Protein AF-0000000068960397 (afdb_homodimer)

Foldseek 3Di:
DPPPPLFDWAKEKEFAPQDDDDPVVLVVQSVVQVVVQLVVCVVVVPPLSVSCVVVVHHYFYFYDH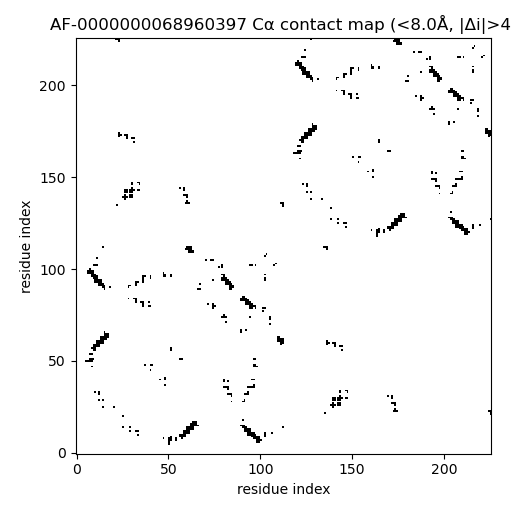DACVVLVVLCVVLVWDWDFDDDVGGGMIMTDRDGPVSSCVRPVPTGGD/DPPPPQFDWAKEKEFAPQDDDDPVVLVVQSVVQVVVQLVVCVVVVPPLNVSCVVVVHHYFYFYDHDACVVLVVLCVVLVWDWDFDDPVGGGMIMTDRDGPVSNCVRPVPTGGD

Sequence (226 aa):
MHAVAVVDCKLVLVVNTDLVMTPGKIASQCAHAALGAVQLAQESHSTYLAMWQNQGEPIIVCKRPGDFTDLALLCNQLSLPVFTVQSGSETVLAIGPSATNLVDQVTGNLKLLMHAVAVVDCKLVLVVNTDLVMTPGKIASQCAHAALGAVQLAQESHSTYLAMWQNQGEPIIVCKRPGDFTDLALLCNQLSLPVFTVQSGSETVLAIGPSATNLVDQVTGNLKLL

Nearest PDB structures (foldseek):
  1q7s-assembly3_B  TM=9.768E-01  e=9.231E-12  Homo sapiens
  1q7s-assembly3_A  TM=9.763E-01  e=1.572E-11  Homo sapiens
  2d3k-assembly1_B  TM=9.551E-01  e=9.466E-11  Pyrococcus horikoshii OT3
  2zv3-assembly1_A  TM=9.337E-01  e=6.250E-09  Methanocaldococcus jannaschii DSM 2661
  2zv3-assembly3_F  TM=8.664E-01  e=8.154E-09  Methanocaldococcus jannaschii DSM 2661

Secondary structure (DSSP, 8-state):
--------EEEEEEEETTS---HHHHHHHHHHHHHHHHHHHHHTT-HHHHHHHHTT--EEEEEESS-SHHHHHHHHHTT--EEEEEESEEEEEEEEEEEHHHHHHHHTTSEE-/--------EEEEEEEETTS---HHHHHHHHHHHHHHHHHHHHHTT-HHHHHHHHTT--EEEEEESS-SHHHHHHHHHTT--EEEEEESEEEEEEEEEEEHHHHHHHHTTSEE-

pLDDT: mean 95.41, std 10.69, range [34.69, 99.0]

Radius of gyration: 17.57 Å; Cα contacts (8 Å, |Δi|>4): 445; chains: 2; bounding box: 42×48×50 Å

Structure (mmCIF, N/CA/C/O backbone):
data_AF-0000000068960397-model_v1
#
loop_
_entity.id
_entity.type
_entity.pdbx_description
1 polymer 'peptidyl-tRNA hydrolase'
#
loop_
_atom_site.group_PDB
_atom_site.id
_atom_site.type_symbol
_atom_site.label_atom_id
_atom_site.label_alt_id
_atom_site.label_comp_id
_atom_site.label_asym_id
_atom_site.label_entity_id
_atom_site.label_seq_id
_atom_site.pdbx_PDB_ins_code
_atom_site.Cartn_x
_atom_site.Cartn_y
_atom_site.Cartn_z
_atom_site.occupancy
_atom_site.B_iso_or_equiv
_atom_site.auth_seq_id
_atom_site.auth_comp_id
_atom_site.auth_asym_id
_atom_site.auth_atom_id
_atom_site.pdbx_PDB_model_num
ATOM 1 N N . MET A 1 1 ? 23.406 -0.06 -28.453 1 34.69 1 MET A N 1
ATOM 2 C CA . MET A 1 1 ? 22.641 0.06 -27.219 1 34.69 1 MET A CA 1
ATOM 3 C C . MET A 1 1 ? 21.438 -0.877 -27.219 1 34.69 1 MET A C 1
ATOM 5 O O . MET A 1 1 ? 20.562 -0.75 -28.078 1 34.69 1 MET A O 1
ATOM 9 N N . HIS A 1 2 ? 21.578 -2.199 -27.031 1 37.5 2 HIS A N 1
ATOM 10 C CA . HIS A 1 2 ? 20.547 -3.209 -27.219 1 37.5 2 HIS A CA 1
ATOM 11 C C . HIS A 1 2 ? 19.266 -2.811 -26.5 1 37.5 2 HIS A C 1
ATOM 13 O O . HIS A 1 2 ? 19.297 -2.42 -25.328 1 37.5 2 HIS A O 1
ATOM 19 N N . ALA A 1 3 ? 18.344 -2.178 -27.031 1 44.16 3 ALA A N 1
ATOM 20 C CA . ALA A 1 3 ? 17.016 -1.77 -26.547 1 44.16 3 ALA A CA 1
ATOM 21 C C . ALA A 1 3 ? 16.438 -2.807 -25.594 1 44.16 3 ALA A C 1
ATOM 23 O O . ALA A 1 3 ? 16.234 -3.965 -25.984 1 44.16 3 ALA A O 1
ATOM 24 N N . VAL A 1 4 ? 16.812 -2.832 -24.328 1 51.78 4 VAL A N 1
ATOM 25 C CA . VAL A 1 4 ? 16.188 -3.746 -23.375 1 51.78 4 VAL A CA 1
ATOM 26 C C . VAL A 1 4 ? 14.695 -3.848 -23.672 1 51.78 4 VAL A C 1
ATOM 28 O O . VAL A 1 4 ? 14.031 -2.834 -23.891 1 51.78 4 VAL A O 1
ATOM 31 N N . ALA A 1 5 ? 14.18 -4.816 -24.266 1 64.81 5 ALA A N 1
ATOM 32 C CA . ALA A 1 5 ? 12.773 -5.105 -24.531 1 64.81 5 ALA A CA 1
ATOM 33 C C . ALA A 1 5 ? 11.898 -4.758 -23.328 1 64.81 5 ALA A C 1
ATOM 35 O O . ALA A 1 5 ? 12.289 -5.004 -22.188 1 64.81 5 ALA A O 1
ATOM 36 N N . VAL A 1 6 ? 11.039 -3.793 -23.438 1 79 6 VAL A N 1
ATOM 37 C CA . VAL A 1 6 ? 10.117 -3.398 -22.375 1 79 6 VAL A CA 1
ATOM 38 C C . VAL A 1 6 ? 9.164 -4.547 -22.062 1 79 6 VAL A C 1
ATOM 40 O O . VAL A 1 6 ? 8.492 -5.062 -22.969 1 79 6 VAL A O 1
ATOM 43 N N . VAL A 1 7 ? 9.32 -5.18 -20.891 1 93.12 7 VAL A N 1
ATOM 44 C CA . VAL A 1 7 ? 8.469 -6.27 -20.438 1 93.12 7 VAL A CA 1
ATOM 45 C C . VAL A 1 7 ? 7.375 -5.715 -19.516 1 93.12 7 VAL A C 1
ATOM 47 O O . VAL A 1 7 ? 7.641 -4.875 -18.656 1 93.12 7 VAL A O 1
ATOM 50 N N . ASP A 1 8 ? 6.074 -6.184 -19.859 1 97.56 8 ASP A N 1
ATOM 51 C CA . ASP A 1 8 ? 4.973 -5.797 -18.984 1 97.56 8 ASP A CA 1
ATOM 52 C C . ASP A 1 8 ? 5.145 -6.395 -17.578 1 97.56 8 ASP A C 1
ATOM 54 O O . ASP A 1 8 ? 5.383 -7.594 -17.438 1 97.56 8 ASP A O 1
ATOM 58 N N . CYS A 1 9 ? 5.066 -5.594 -16.547 1 98.62 9 CYS A N 1
ATOM 59 C CA . CYS A 1 9 ? 5.246 -6.043 -15.172 1 98.62 9 CYS A CA 1
ATOM 60 C C . CYS A 1 9 ? 4.012 -5.738 -14.336 1 98.62 9 CYS A C 1
ATOM 62 O O . CYS A 1 9 ? 3.256 -4.812 -14.641 1 98.62 9 CYS A O 1
ATOM 64 N N . LYS A 1 10 ? 3.838 -6.484 -13.297 1 98.88 10 LYS A N 1
ATOM 65 C CA . LYS A 1 10 ? 2.766 -6.191 -12.352 1 98.88 10 LYS A CA 1
ATOM 66 C C . LYS A 1 10 ? 3.104 -6.715 -10.961 1 98.88 10 LYS A C 1
ATOM 68 O O . LYS A 1 10 ? 4.016 -7.527 -10.805 1 98.88 10 LYS A O 1
ATOM 73 N N . LEU A 1 11 ? 2.527 -6.18 -9.984 1 98.94 11 LEU A N 1
ATOM 74 C CA . LEU A 1 11 ? 2.479 -6.648 -8.602 1 98.94 11 LEU A CA 1
ATOM 75 C C . LEU A 1 11 ? 1.082 -7.145 -8.242 1 98.94 11 LEU A C 1
ATOM 77 O O . LEU A 1 11 ? 0.095 -6.438 -8.453 1 98.94 11 LEU A O 1
ATOM 81 N N . VAL A 1 12 ? 0.935 -8.375 -7.762 1 99 12 VAL A N 1
ATOM 82 C CA . VAL A 1 12 ? -0.36 -8.93 -7.379 1 99 12 VAL A CA 1
ATOM 83 C C . VAL A 1 12 ? -0.408 -9.125 -5.863 1 99 12 VAL A C 1
ATOM 85 O O . VAL A 1 12 ? 0.529 -9.664 -5.273 1 99 12 VAL A O 1
ATOM 88 N N . LEU A 1 13 ? -1.432 -8.664 -5.258 1 98.94 13 LEU A N 1
ATOM 89 C CA . LEU A 1 13 ? -1.711 -8.844 -3.836 1 98.94 13 LEU A CA 1
ATOM 90 C C . LEU A 1 13 ? -2.852 -9.836 -3.627 1 98.94 13 LEU A C 1
ATOM 92 O O . LEU A 1 13 ? -3.975 -9.594 -4.078 1 98.94 13 LEU A O 1
ATOM 96 N N . VAL A 1 14 ? -2.574 -10.93 -3.006 1 98.94 14 VAL A N 1
ATOM 97 C CA . VAL A 1 14 ? -3.564 -11.977 -2.783 1 98.94 14 VAL A CA 1
ATOM 98 C C . VAL A 1 14 ? -4.066 -11.914 -1.344 1 98.94 14 VAL A C 1
ATOM 100 O O . VAL A 1 14 ? -3.301 -12.125 -0.402 1 98.94 14 VAL A O 1
ATOM 103 N N . VAL A 1 15 ? -5.328 -11.688 -1.178 1 98.81 15 VAL A N 1
ATOM 104 C CA . VAL A 1 15 ? -5.938 -11.516 0.136 1 98.81 15 VAL A CA 1
ATOM 105 C C . VAL A 1 15 ? -6.516 -12.844 0.619 1 98.81 15 VAL A C 1
ATOM 107 O O . VAL A 1 15 ? -7.266 -13.5 -0.108 1 98.81 15 VAL A O 1
ATOM 110 N N . ASN A 1 16 ? -6.184 -13.258 1.837 1 98.56 16 ASN A N 1
ATOM 111 C CA . ASN A 1 16 ? -6.734 -14.445 2.484 1 98.56 16 ASN A CA 1
ATOM 112 C C . ASN A 1 16 ? -8.156 -14.203 2.979 1 98.56 16 ASN A C 1
ATOM 114 O O . ASN A 1 16 ? -8.359 -13.578 4.02 1 98.56 16 ASN A O 1
ATOM 118 N N . THR A 1 17 ? -9.109 -14.75 2.279 1 97.75 17 THR A N 1
ATOM 119 C CA . THR A 1 17 ? -10.508 -14.445 2.578 1 97.75 17 THR A CA 1
ATOM 120 C C . THR A 1 17 ? -11.047 -15.406 3.635 1 97.75 17 THR A C 1
ATOM 122 O O . THR A 1 17 ? -12.211 -15.305 4.031 1 97.75 17 THR A O 1
ATOM 125 N N . ASP A 1 18 ? -10.203 -16.312 4.113 1 97.5 18 ASP A N 1
ATOM 126 C CA . ASP A 1 18 ? -10.594 -17.094 5.285 1 97.5 18 ASP A CA 1
ATOM 127 C C . ASP A 1 18 ? -10.602 -16.219 6.543 1 97.5 18 ASP A C 1
ATOM 129 O O . ASP A 1 18 ? -11.195 -16.594 7.559 1 97.5 18 ASP A O 1
ATOM 133 N N . LEU A 1 19 ? -9.875 -15.18 6.539 1 96.88 19 LEU A N 1
ATOM 134 C CA . LEU A 1 19 ? -9.812 -14.258 7.668 1 96.88 19 LEU A CA 1
ATOM 135 C C . LEU A 1 19 ? -10.898 -13.195 7.566 1 96.88 19 LEU A C 1
ATOM 137 O O . LEU A 1 19 ? -11.141 -12.648 6.484 1 96.88 19 LEU A O 1
ATOM 141 N N . VAL A 1 20 ? -11.609 -12.969 8.633 1 96.19 20 VAL A N 1
ATOM 142 C CA . VAL A 1 20 ? -12.609 -11.906 8.688 1 96.19 20 VAL A CA 1
ATOM 143 C C . VAL A 1 20 ? -11.914 -10.562 8.93 1 96.19 20 VAL A C 1
ATOM 145 O O . VAL A 1 20 ? -11.414 -10.305 10.031 1 96.19 20 VAL A O 1
ATOM 148 N N . MET A 1 21 ? -11.914 -9.781 7.93 1 96.69 21 MET A N 1
ATOM 149 C CA . MET A 1 21 ? -11.305 -8.453 8 1 96.69 21 MET A CA 1
ATOM 150 C C . MET A 1 21 ? -12.25 -7.387 7.457 1 96.69 21 MET A C 1
ATOM 152 O O . MET A 1 21 ? -12.961 -7.625 6.477 1 96.69 21 MET A O 1
ATOM 156 N N . THR A 1 22 ? -12.219 -6.246 8.156 1 97.12 22 THR A N 1
ATOM 157 C CA . THR A 1 22 ? -12.953 -5.102 7.621 1 97.12 22 THR A CA 1
ATOM 158 C C . THR A 1 22 ? -12.297 -4.598 6.336 1 97.12 22 THR A C 1
ATOM 160 O O . THR A 1 22 ? -11.133 -4.914 6.062 1 97.12 22 THR A O 1
ATOM 163 N N . PRO A 1 23 ? -12.977 -3.809 5.531 1 97.56 23 PRO A N 1
ATOM 164 C CA . PRO A 1 23 ? -12.367 -3.25 4.32 1 97.56 23 PRO A CA 1
ATOM 165 C C . PRO A 1 23 ? -11.117 -2.424 4.609 1 97.56 23 PRO A C 1
ATOM 167 O O . PRO A 1 23 ? -10.133 -2.51 3.871 1 97.56 23 PRO A O 1
ATOM 170 N N . GLY A 1 24 ? -11.156 -1.661 5.645 1 98.19 24 GLY A N 1
ATOM 171 C CA . GLY A 1 24 ? -9.992 -0.875 6.031 1 98.19 24 GLY A CA 1
ATOM 172 C C . GLY A 1 24 ? -8.781 -1.723 6.359 1 98.19 24 GLY A C 1
ATOM 173 O O . GLY A 1 24 ? -7.66 -1.383 5.98 1 98.19 24 GLY A O 1
ATOM 174 N N . LYS A 1 25 ? -9 -2.752 7.062 1 97.56 25 LYS A N 1
ATOM 175 C CA . LYS A 1 25 ? -7.906 -3.652 7.41 1 97.56 25 LYS A CA 1
ATOM 176 C C . LYS A 1 25 ? -7.348 -4.348 6.172 1 97.56 25 LYS A C 1
ATOM 178 O O . LYS A 1 25 ? -6.133 -4.492 6.031 1 97.56 25 LYS A O 1
ATOM 183 N N . ILE A 1 26 ? -8.211 -4.766 5.285 1 98.5 26 ILE A N 1
ATOM 184 C CA . ILE A 1 26 ? -7.754 -5.355 4.027 1 98.5 26 ILE A CA 1
ATOM 185 C C . ILE A 1 26 ? -6.871 -4.359 3.281 1 98.5 26 ILE A C 1
ATOM 187 O O . ILE A 1 26 ? -5.781 -4.711 2.822 1 98.5 26 ILE A O 1
ATOM 191 N N . ALA A 1 27 ? -7.355 -3.137 3.191 1 98.81 27 ALA A N 1
ATOM 192 C CA . ALA A 1 27 ? -6.617 -2.094 2.484 1 98.81 27 ALA A CA 1
ATOM 193 C C . ALA A 1 27 ? -5.262 -1.84 3.141 1 98.81 27 ALA A C 1
ATOM 195 O O . ALA A 1 27 ? -4.246 -1.727 2.453 1 98.81 27 ALA A O 1
ATOM 196 N N . SER A 1 28 ? -5.219 -1.737 4.441 1 98.75 28 SER A N 1
ATOM 197 C CA . SER A 1 28 ? -3.967 -1.484 5.148 1 98.75 28 SER A CA 1
ATOM 198 C C . SER A 1 28 ? -2.996 -2.65 4.988 1 98.75 28 SER A C 1
ATOM 200 O O . SER A 1 28 ? -1.789 -2.445 4.844 1 98.75 28 SER A O 1
ATOM 202 N N . GLN A 1 29 ? -3.496 -3.883 5.082 1 98.62 29 GLN A N 1
ATOM 203 C CA . GLN A 1 29 ? -2.635 -5.047 4.902 1 98.62 29 GLN A CA 1
ATOM 204 C C . GLN A 1 29 ? -2.115 -5.133 3.469 1 98.62 29 GLN A C 1
ATOM 206 O O . GLN A 1 29 ? -0.977 -5.547 3.24 1 98.62 29 GLN A O 1
ATOM 211 N N . CYS A 1 30 ? -2.959 -4.75 2.484 1 98.94 30 CYS A N 1
ATOM 212 C CA . CYS A 1 30 ? -2.494 -4.684 1.104 1 98.94 30 CYS A CA 1
ATOM 213 C C . CYS A 1 30 ? -1.398 -3.633 0.948 1 98.94 30 CYS A C 1
ATOM 215 O O . CYS A 1 30 ? -0.419 -3.854 0.234 1 98.94 30 CYS A O 1
ATOM 217 N N . ALA A 1 31 ? -1.569 -2.482 1.559 1 98.94 31 ALA A N 1
ATOM 218 C CA . ALA A 1 31 ? -0.538 -1.448 1.544 1 98.94 31 ALA A CA 1
ATOM 219 C C . ALA A 1 31 ? 0.767 -1.967 2.145 1 98.94 31 ALA A C 1
ATOM 221 O O . ALA A 1 31 ? 1.842 -1.769 1.572 1 98.94 31 ALA A O 1
ATOM 222 N N . HIS A 1 32 ? 0.7 -2.641 3.264 1 98.88 32 HIS A N 1
ATOM 223 C CA . HIS A 1 32 ? 1.873 -3.256 3.873 1 98.88 32 HIS A CA 1
ATOM 224 C C . HIS A 1 32 ? 2.549 -4.227 2.91 1 98.88 32 HIS A C 1
ATOM 226 O O . HIS A 1 32 ? 3.775 -4.227 2.781 1 98.88 32 HIS A O 1
ATOM 232 N N . ALA A 1 33 ? 1.724 -5.102 2.318 1 98.94 33 ALA A N 1
ATOM 233 C CA . ALA A 1 33 ? 2.254 -6.105 1.398 1 98.94 33 ALA A CA 1
ATOM 234 C C . ALA A 1 33 ? 2.982 -5.449 0.231 1 98.94 33 ALA A C 1
ATOM 236 O O . ALA A 1 33 ? 4.059 -5.898 -0.169 1 98.94 33 ALA A O 1
ATOM 237 N N . ALA A 1 34 ? 2.369 -4.383 -0.325 1 98.94 34 ALA A N 1
ATOM 238 C CA . ALA A 1 34 ? 2.994 -3.666 -1.435 1 98.94 34 ALA A CA 1
ATOM 239 C C . ALA A 1 34 ? 4.32 -3.045 -1.01 1 98.94 34 ALA A C 1
ATOM 241 O O . ALA A 1 34 ? 5.32 -3.152 -1.725 1 98.94 34 ALA A O 1
ATOM 242 N N . LEU A 1 35 ? 4.34 -2.377 0.131 1 98.94 35 LEU A N 1
ATOM 243 C CA . LEU A 1 35 ? 5.562 -1.773 0.65 1 98.94 35 LEU A CA 1
ATOM 244 C C . LEU A 1 35 ? 6.648 -2.828 0.849 1 98.94 35 LEU A C 1
ATOM 246 O O . LEU A 1 35 ? 7.805 -2.607 0.489 1 98.94 35 LEU A O 1
ATOM 250 N N . GLY A 1 36 ? 6.266 -3.955 1.424 1 98.75 36 GLY A N 1
ATOM 251 C CA . GLY A 1 36 ? 7.215 -5.039 1.623 1 98.75 36 GLY A CA 1
ATOM 252 C C . GLY A 1 36 ? 7.777 -5.586 0.324 1 98.75 36 GLY A C 1
ATOM 253 O O . GLY A 1 36 ? 8.977 -5.844 0.22 1 98.75 36 GLY A O 1
ATOM 254 N N . ALA A 1 37 ? 6.918 -5.781 -0.615 1 98.88 37 ALA A N 1
ATOM 255 C CA . ALA A 1 37 ? 7.34 -6.305 -1.912 1 98.88 37 ALA A CA 1
ATOM 256 C C . ALA A 1 37 ? 8.344 -5.371 -2.578 1 98.88 37 ALA A C 1
ATOM 258 O O . ALA A 1 37 ? 9.344 -5.828 -3.137 1 98.88 37 ALA A O 1
ATOM 259 N N . VAL A 1 38 ? 8.055 -4.102 -2.543 1 98.81 38 VAL A N 1
ATOM 260 C CA . VAL A 1 38 ? 8.93 -3.115 -3.174 1 98.81 38 VAL A CA 1
ATOM 261 C C . VAL A 1 38 ? 10.266 -3.059 -2.439 1 98.81 38 VAL A C 1
ATOM 263 O O . VAL A 1 38 ? 11.32 -2.973 -3.066 1 98.81 38 VAL A O 1
ATOM 266 N N . GLN A 1 39 ? 10.203 -3.062 -1.133 1 98.38 39 GLN A N 1
ATOM 267 C CA . GLN A 1 39 ? 11.438 -3.086 -0.359 1 98.38 39 GLN A CA 1
ATOM 268 C C . GLN A 1 39 ? 12.289 -4.297 -0.726 1 98.38 39 GLN A C 1
ATOM 270 O O . GLN A 1 39 ? 13.5 -4.168 -0.933 1 98.38 39 GLN A O 1
ATOM 275 N N . LEU A 1 40 ? 11.664 -5.473 -0.779 1 98.38 40 LEU A N 1
ATOM 276 C CA . LEU A 1 40 ? 12.359 -6.699 -1.156 1 98.38 40 LEU A CA 1
ATOM 277 C C . LEU A 1 40 ? 12.969 -6.57 -2.549 1 98.38 40 LEU A C 1
ATOM 279 O O . LEU A 1 40 ? 14.109 -6.969 -2.77 1 98.38 40 LEU A O 1
ATOM 283 N N . ALA A 1 41 ? 12.234 -6.043 -3.434 1 98.44 41 ALA A N 1
ATOM 284 C CA . ALA A 1 41 ? 12.688 -5.867 -4.809 1 98.44 41 ALA A CA 1
ATOM 285 C C . ALA A 1 41 ? 13.906 -4.945 -4.871 1 98.44 41 ALA A C 1
ATOM 287 O O . ALA A 1 41 ? 14.82 -5.168 -5.668 1 98.44 41 ALA A O 1
ATOM 288 N N . GLN A 1 42 ? 13.852 -3.867 -4.117 1 97.94 42 GLN A N 1
ATOM 289 C CA . GLN A 1 42 ? 14.984 -2.947 -4.047 1 97.94 42 GLN A CA 1
ATOM 290 C C . GLN A 1 42 ? 16.234 -3.648 -3.512 1 97.94 42 GLN A C 1
ATOM 292 O O . GLN A 1 42 ? 17.312 -3.523 -4.086 1 97.94 42 GLN A O 1
ATOM 297 N N . GLU A 1 43 ? 16.047 -4.383 -2.432 1 97.62 43 GLU A N 1
ATOM 298 C CA . GLU A 1 43 ? 17.156 -5.055 -1.769 1 97.62 43 GLU A CA 1
ATOM 299 C C . GLU A 1 43 ? 17.781 -6.105 -2.676 1 97.62 43 GLU A C 1
ATOM 301 O O . GLU A 1 43 ? 19 -6.309 -2.652 1 97.62 43 GLU A O 1
ATOM 306 N N . SER A 1 44 ? 16.969 -6.781 -3.439 1 97.62 44 SER A N 1
ATOM 307 C CA . SER A 1 44 ? 17.453 -7.855 -4.301 1 97.62 44 SER A CA 1
ATOM 308 C C . SER A 1 44 ? 17.906 -7.316 -5.656 1 97.62 44 SER A C 1
ATOM 310 O O . SER A 1 44 ? 18.359 -8.078 -6.508 1 97.62 44 SER A O 1
ATOM 312 N N . HIS A 1 45 ? 17.812 -6.008 -5.84 1 96.56 45 HIS A N 1
ATOM 313 C CA . HIS A 1 45 ? 18.156 -5.363 -7.102 1 96.56 45 HIS A CA 1
ATOM 314 C C . HIS A 1 45 ? 17.406 -5.996 -8.266 1 96.56 45 HIS A C 1
ATOM 316 O O . HIS A 1 45 ? 18 -6.332 -9.289 1 96.56 45 HIS A O 1
ATOM 322 N N . SER A 1 46 ? 16.109 -6.09 -8.062 1 96.38 46 SER A N 1
ATOM 323 C CA . SER A 1 46 ? 15.227 -6.66 -9.07 1 96.38 46 SER A CA 1
ATOM 324 C C . SER A 1 46 ? 15.297 -5.879 -10.383 1 96.38 46 SER A C 1
ATOM 326 O O . SER A 1 46 ? 15.18 -4.648 -10.383 1 96.38 46 SER A O 1
ATOM 328 N N . THR A 1 47 ? 15.438 -6.555 -11.492 1 95.12 47 THR A N 1
ATOM 329 C CA . THR A 1 47 ? 15.445 -5.922 -12.805 1 95.12 47 THR A CA 1
ATOM 330 C C . THR A 1 47 ? 14.039 -5.469 -13.195 1 95.12 47 THR A C 1
ATOM 332 O O . THR A 1 47 ? 13.875 -4.637 -14.094 1 95.12 47 THR A O 1
ATOM 335 N N . TYR A 1 48 ? 13.07 -5.961 -12.547 1 97.62 48 TYR A N 1
ATOM 336 C CA . TYR A 1 48 ? 11.68 -5.699 -12.906 1 97.62 48 TYR A CA 1
ATOM 337 C C . TYR A 1 48 ? 11.148 -4.477 -12.172 1 97.62 48 TYR A C 1
ATOM 339 O O . TYR A 1 48 ? 10.133 -3.895 -12.57 1 97.62 48 TYR A O 1
ATOM 347 N N . LEU A 1 49 ? 11.789 -4.105 -11.062 1 98.06 49 LEU A N 1
ATOM 348 C CA . LEU A 1 49 ? 11.281 -3.025 -10.219 1 98.06 49 LEU A CA 1
ATOM 349 C C . LEU A 1 49 ? 11.156 -1.731 -11.016 1 98.06 49 LEU A C 1
ATOM 351 O O . LEU A 1 49 ? 10.094 -1.111 -11.039 1 98.06 49 LEU A O 1
ATOM 355 N N . ALA A 1 50 ? 12.234 -1.362 -11.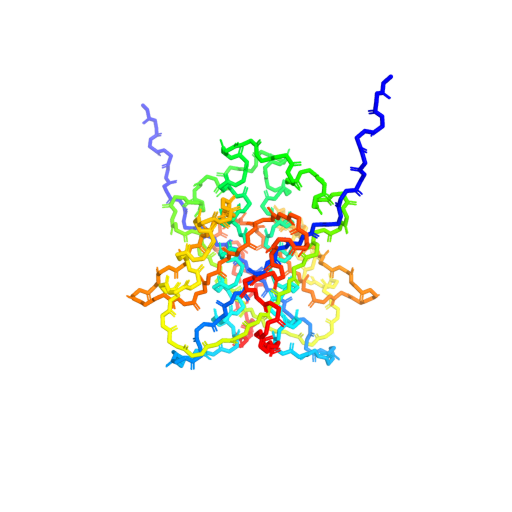711 1 96.81 50 ALA A N 1
ATOM 356 C CA . ALA A 1 50 ? 12.234 -0.126 -12.484 1 96.81 50 ALA A CA 1
ATOM 357 C C . ALA A 1 50 ? 11.188 -0.183 -13.602 1 96.81 50 ALA A C 1
ATOM 359 O O . ALA A 1 50 ? 10.492 0.8 -13.852 1 96.81 50 ALA A O 1
ATOM 360 N N . MET A 1 51 ? 11.133 -1.281 -14.289 1 97.38 51 MET A N 1
ATOM 361 C CA . MET A 1 51 ? 10.148 -1.45 -15.359 1 97.38 51 MET A CA 1
ATOM 362 C C . MET A 1 51 ? 8.734 -1.299 -14.82 1 97.38 51 MET A C 1
ATOM 364 O O . MET A 1 51 ? 7.906 -0.607 -15.422 1 97.38 51 MET A O 1
ATOM 368 N N . TRP A 1 52 ? 8.492 -1.922 -13.719 1 98.5 52 TRP A N 1
ATOM 369 C CA . TRP A 1 52 ? 7.191 -1.835 -13.07 1 98.5 52 TRP A CA 1
ATOM 370 C C . TRP A 1 52 ? 6.859 -0.392 -12.703 1 98.5 52 TRP A C 1
ATOM 372 O O . TRP A 1 52 ? 5.746 0.079 -12.953 1 98.5 52 TRP A O 1
ATOM 382 N N . GLN A 1 53 ? 7.762 0.276 -12.125 1 97.75 53 GLN A N 1
ATOM 383 C CA . GLN A 1 53 ? 7.551 1.667 -11.742 1 97.75 53 GLN A CA 1
ATOM 384 C C . GLN A 1 53 ? 7.289 2.545 -12.961 1 97.75 53 GLN A C 1
ATOM 386 O O . GLN A 1 53 ? 6.402 3.4 -12.93 1 97.75 53 GLN A O 1
ATOM 391 N N . ASN A 1 54 ? 7.969 2.289 -14.031 1 96.69 54 ASN A N 1
ATOM 392 C CA . ASN A 1 54 ? 7.844 3.076 -15.25 1 96.69 54 ASN A CA 1
ATOM 393 C C . ASN A 1 54 ? 6.516 2.812 -15.953 1 96.69 54 ASN A C 1
ATOM 395 O O . ASN A 1 54 ? 6.117 3.568 -16.844 1 96.69 54 ASN A O 1
ATOM 399 N N . GLN A 1 55 ? 5.887 1.756 -15.602 1 97.44 55 GLN A N 1
ATOM 400 C CA . GLN A 1 55 ? 4.617 1.391 -16.219 1 97.44 55 GLN A CA 1
ATOM 401 C C . GLN A 1 55 ? 3.436 1.885 -15.398 1 97.44 55 GLN A C 1
ATOM 403 O O . GLN A 1 55 ? 2.287 1.536 -15.672 1 97.44 55 GLN A O 1
ATOM 408 N N . GLY A 1 56 ? 3.711 2.664 -14.359 1 97 56 GLY A N 1
ATOM 409 C CA . GLY A 1 56 ? 2.65 3.217 -13.539 1 97 56 GLY A CA 1
ATOM 410 C C . GLY A 1 56 ? 2.289 2.332 -12.359 1 97 56 GLY A C 1
ATOM 411 O O . GLY A 1 56 ? 1.173 2.404 -11.836 1 97 56 GLY A O 1
ATOM 412 N N . GLU A 1 57 ? 3.119 1.316 -12.055 1 98.5 57 GLU A N 1
ATOM 413 C CA . GLU A 1 57 ? 3.031 0.487 -10.859 1 98.5 57 GLU A CA 1
ATOM 414 C C . GLU A 1 57 ? 1.714 -0.283 -10.812 1 98.5 57 GLU A C 1
ATOM 416 O O . GLU A 1 57 ? 0.991 -0.231 -9.812 1 98.5 57 GLU A O 1
ATOM 421 N N . PRO A 1 58 ? 1.438 -1.026 -11.93 1 98.69 58 PRO A N 1
ATOM 422 C CA . PRO A 1 58 ? 0.18 -1.776 -11.891 1 98.69 58 PRO A CA 1
ATOM 423 C C . PRO A 1 58 ? 0.087 -2.721 -10.695 1 98.69 58 PRO A C 1
ATOM 425 O O . PRO A 1 58 ? 0.947 -3.586 -10.523 1 98.69 58 PRO A O 1
ATOM 428 N N . ILE A 1 59 ? -0.915 -2.6 -9.891 1 98.94 59 ILE A N 1
ATOM 429 C CA . ILE A 1 59 ? -1.183 -3.42 -8.711 1 98.94 59 ILE A CA 1
ATOM 430 C C . ILE A 1 59 ? -2.555 -4.078 -8.844 1 98.94 59 ILE A C 1
ATOM 432 O O . ILE A 1 59 ? -3.568 -3.389 -9 1 98.94 59 ILE A O 1
ATOM 436 N N . ILE A 1 60 ? -2.621 -5.363 -8.773 1 98.88 60 ILE A N 1
ATOM 437 C CA . ILE A 1 60 ? -3.855 -6.129 -8.891 1 98.88 60 ILE A CA 1
ATOM 438 C C . ILE A 1 60 ? -4.141 -6.848 -7.57 1 98.88 60 ILE A C 1
ATOM 440 O O . ILE A 1 60 ? -3.25 -7.469 -6.992 1 98.88 60 ILE A O 1
ATOM 444 N N . VAL A 1 61 ? -5.348 -6.723 -7.082 1 98.94 61 VAL A N 1
ATOM 445 C CA . VAL A 1 61 ? -5.703 -7.359 -5.82 1 98.94 61 VAL A CA 1
ATOM 446 C C . VAL A 1 61 ? -6.641 -8.539 -6.078 1 98.94 61 VAL A C 1
ATOM 448 O O . VAL A 1 61 ? -7.738 -8.359 -6.617 1 98.94 61 VAL A O 1
ATOM 451 N N . CYS A 1 62 ? -6.223 -9.68 -5.734 1 98.88 62 CYS A N 1
ATOM 452 C CA . CYS A 1 62 ? -6.996 -10.914 -5.855 1 98.88 62 CYS A CA 1
ATOM 453 C C . CYS A 1 62 ? -7.32 -11.484 -4.48 1 98.88 62 CYS A C 1
ATOM 455 O O . CYS A 1 62 ? -6.887 -10.945 -3.459 1 98.88 62 CYS A O 1
ATOM 457 N N . LYS A 1 63 ? -8.172 -12.539 -4.531 1 98.69 63 LYS A N 1
ATOM 458 C CA . LYS A 1 63 ? -8.555 -13.18 -3.275 1 98.69 63 LYS A CA 1
ATOM 459 C C . LYS A 1 63 ? -8.523 -14.695 -3.398 1 98.69 63 LYS A C 1
ATOM 461 O O . LYS A 1 63 ? -8.727 -15.242 -4.484 1 98.69 63 LYS A O 1
ATOM 466 N N . ARG A 1 64 ? -8.258 -15.25 -2.334 1 97.62 64 ARG A N 1
ATOM 467 C CA . ARG A 1 64 ? -8.438 -16.688 -2.205 1 97.62 64 ARG A CA 1
ATOM 468 C C . ARG A 1 64 ? -8.562 -17.094 -0.741 1 97.62 64 ARG A C 1
ATOM 470 O O . ARG A 1 64 ? -8.07 -16.391 0.148 1 97.62 64 ARG A O 1
ATOM 477 N N . PRO A 1 65 ? -9.281 -18.234 -0.491 1 97.06 65 PRO A N 1
ATOM 478 C CA . PRO A 1 65 ? -9.32 -18.766 0.875 1 97.06 65 PRO A CA 1
ATOM 479 C C . PRO A 1 65 ? -8.078 -19.578 1.226 1 97.06 65 PRO A C 1
ATOM 481 O O . PRO A 1 65 ? -7.445 -20.156 0.341 1 97.06 65 PRO A O 1
ATOM 484 N N . GLY A 1 66 ? -7.672 -19.531 2.492 1 94.5 66 GLY A N 1
ATOM 485 C CA . GLY A 1 66 ? -6.633 -20.422 2.973 1 94.5 66 GLY A CA 1
ATOM 486 C C . GLY A 1 66 ? -5.254 -19.797 2.98 1 94.5 66 GLY A C 1
ATOM 487 O O . GLY A 1 66 ? -5.105 -18.609 2.65 1 94.5 66 GLY A O 1
ATOM 488 N N . ASP A 1 67 ? -4.297 -20.547 3.418 1 93.88 67 ASP A N 1
ATOM 489 C CA . ASP A 1 67 ? -2.928 -20.047 3.482 1 93.88 67 ASP A CA 1
ATOM 490 C C . ASP A 1 67 ? -2.301 -19.984 2.092 1 93.88 67 ASP A C 1
ATOM 492 O O . ASP A 1 67 ? -2.953 -20.297 1.095 1 93.88 67 ASP A O 1
ATOM 496 N N . PHE A 1 68 ? -1.041 -19.5 2.014 1 97.62 68 PHE A N 1
ATOM 497 C CA . PHE A 1 68 ? -0.445 -19.188 0.722 1 97.62 68 PHE A CA 1
ATOM 498 C C . PHE A 1 68 ? 0.661 -20.172 0.377 1 97.62 68 PHE A C 1
ATOM 500 O O . PHE A 1 68 ? 1.481 -19.906 -0.506 1 97.62 68 PHE A O 1
ATOM 507 N N . THR A 1 69 ? 0.706 -21.328 1.035 1 97.06 69 THR A N 1
ATOM 508 C CA . THR A 1 69 ? 1.83 -22.25 0.929 1 97.06 69 THR A CA 1
ATOM 509 C C . THR A 1 69 ? 2.004 -22.734 -0.511 1 97.06 69 THR A C 1
ATOM 511 O O . THR A 1 69 ? 3.119 -22.734 -1.038 1 97.06 69 THR A O 1
ATOM 514 N N . ASP A 1 70 ? 0.916 -23.172 -1.124 1 97.88 70 ASP A N 1
ATOM 515 C CA . ASP A 1 70 ? 0.99 -23.672 -2.498 1 97.88 70 ASP A CA 1
ATOM 516 C C . ASP A 1 70 ? 1.437 -22.562 -3.451 1 97.88 70 ASP A C 1
ATOM 518 O O . ASP A 1 70 ? 2.262 -22.797 -4.336 1 97.88 70 ASP A O 1
ATOM 522 N N . LEU A 1 71 ? 0.893 -21.344 -3.326 1 98.5 71 LEU A N 1
ATOM 523 C CA . LEU A 1 71 ? 1.296 -20.219 -4.16 1 98.5 71 LEU A CA 1
ATOM 524 C C . LEU A 1 71 ? 2.773 -19.891 -3.965 1 98.5 71 LEU A C 1
ATOM 526 O O . LEU A 1 71 ? 3.496 -19.656 -4.938 1 98.5 71 LEU A O 1
ATOM 530 N N . ALA A 1 72 ? 3.172 -19.859 -2.723 1 98.06 72 ALA A N 1
ATOM 531 C CA . ALA A 1 72 ? 4.566 -19.547 -2.414 1 98.06 72 ALA A CA 1
ATOM 532 C C . ALA A 1 72 ? 5.504 -20.578 -3.049 1 98.06 72 ALA A C 1
ATOM 534 O O . ALA A 1 72 ? 6.57 -20.219 -3.555 1 98.06 72 ALA A O 1
ATOM 535 N N . LEU A 1 73 ? 5.176 -21.828 -2.969 1 98 73 LEU A N 1
ATOM 536 C CA . LEU A 1 73 ? 5.973 -22.891 -3.574 1 98 73 LEU A CA 1
ATOM 537 C C . LEU A 1 73 ? 6.098 -22.688 -5.078 1 98 73 LEU A C 1
ATOM 539 O O . LEU A 1 73 ? 7.188 -22.797 -5.641 1 98 73 LEU A O 1
ATOM 543 N N . LEU A 1 74 ? 4.945 -22.406 -5.699 1 98.38 74 LEU A N 1
ATOM 544 C CA . LEU A 1 74 ? 4.949 -22.156 -7.137 1 98.38 74 LEU A CA 1
ATOM 545 C C . LEU A 1 74 ? 5.828 -20.969 -7.48 1 98.38 74 LEU A C 1
ATOM 547 O O . LEU A 1 74 ? 6.594 -21 -8.445 1 98.38 74 LEU A O 1
ATOM 551 N N . CYS A 1 75 ? 5.762 -19.906 -6.715 1 98.75 75 CYS A N 1
ATOM 552 C CA . CYS A 1 75 ? 6.586 -18.719 -6.934 1 98.75 75 CYS A CA 1
ATOM 553 C C . CYS A 1 75 ? 8.07 -19.047 -6.828 1 98.75 75 CYS A C 1
ATOM 555 O O . CYS A 1 75 ? 8.875 -18.547 -7.605 1 98.75 75 CYS A O 1
ATOM 557 N N . ASN A 1 76 ? 8.375 -19.828 -5.836 1 98.19 76 ASN A N 1
ATOM 558 C CA . ASN A 1 76 ? 9.758 -20.25 -5.676 1 98.19 76 ASN A CA 1
ATOM 559 C C . ASN A 1 76 ? 10.266 -20.984 -6.91 1 98.19 76 ASN A C 1
ATOM 561 O O . ASN A 1 76 ? 11.391 -20.75 -7.363 1 98.19 76 ASN A O 1
ATOM 565 N N . GLN A 1 77 ? 9.477 -21.844 -7.465 1 98.25 77 GLN A N 1
ATOM 566 C CA . GLN A 1 77 ? 9.828 -22.609 -8.656 1 98.25 77 GLN A CA 1
ATOM 567 C C . GLN A 1 77 ? 10.086 -21.688 -9.844 1 98.25 77 GLN A C 1
ATOM 569 O O . GLN A 1 77 ? 10.93 -21.984 -10.695 1 98.25 77 GLN A O 1
ATOM 574 N N . LEU A 1 78 ? 9.398 -20.609 -9.844 1 98.19 78 LEU A N 1
ATOM 575 C CA . LEU A 1 78 ? 9.492 -19.672 -10.969 1 98.19 78 LEU A CA 1
ATOM 576 C C . LEU A 1 78 ? 10.438 -18.531 -10.648 1 98.19 78 LEU A C 1
ATOM 578 O O . LEU A 1 78 ? 10.57 -17.594 -11.445 1 98.19 78 LEU A O 1
ATOM 582 N N . SER A 1 79 ? 11 -18.484 -9.414 1 97.75 79 SER A N 1
ATOM 583 C CA . SER A 1 79 ? 11.914 -17.453 -8.938 1 97.75 79 SER A CA 1
ATOM 584 C C . SER A 1 79 ? 11.219 -16.094 -8.875 1 97.75 79 SER A C 1
ATOM 586 O O . SER A 1 79 ? 11.812 -15.062 -9.211 1 97.75 79 SER A O 1
ATOM 588 N N . LEU A 1 80 ? 9.969 -16.203 -8.578 1 98.62 80 LEU A N 1
ATOM 589 C CA . LEU A 1 80 ? 9.211 -14.977 -8.359 1 98.62 80 LEU A CA 1
ATOM 590 C C . LEU A 1 80 ? 9.359 -14.492 -6.922 1 98.62 80 LEU A C 1
ATOM 592 O O . LEU A 1 80 ? 9.258 -15.289 -5.984 1 98.62 80 LEU A O 1
ATOM 596 N N . PRO A 1 81 ? 9.602 -13.234 -6.727 1 98.56 81 PRO A N 1
ATOM 597 C CA . PRO A 1 81 ? 9.664 -12.742 -5.348 1 98.56 81 PRO A CA 1
ATOM 598 C C . PRO A 1 81 ? 8.297 -12.734 -4.664 1 98.56 81 PRO A C 1
ATOM 600 O O . PRO A 1 81 ? 7.285 -12.422 -5.297 1 98.56 81 PRO A O 1
ATOM 603 N N . VAL A 1 82 ? 8.289 -13.062 -3.406 1 98.69 82 VAL A N 1
ATOM 604 C CA . VAL A 1 82 ? 7.066 -13.062 -2.609 1 98.69 82 VAL A CA 1
ATOM 605 C C . VAL A 1 82 ? 7.312 -12.359 -1.278 1 98.69 82 VAL A C 1
ATOM 607 O O . VAL A 1 82 ? 8.438 -12.359 -0.765 1 98.69 82 VAL A O 1
ATOM 610 N N . PHE A 1 83 ? 6.332 -11.711 -0.801 1 98.62 83 PHE A N 1
ATOM 611 C CA . PHE A 1 83 ? 6.312 -11.117 0.53 1 98.62 83 PHE A CA 1
ATOM 612 C C . PHE A 1 83 ? 4.973 -11.367 1.213 1 98.62 83 PHE A C 1
ATOM 614 O O . PHE A 1 83 ? 3.918 -11.102 0.632 1 98.62 83 PHE A O 1
ATOM 621 N N . THR A 1 84 ? 4.996 -11.906 2.359 1 98.31 84 THR A N 1
ATOM 622 C CA . THR A 1 84 ? 3.758 -12.211 3.07 1 98.31 84 THR A CA 1
ATOM 623 C C . THR A 1 84 ? 3.615 -11.328 4.305 1 98.31 84 THR A C 1
ATOM 625 O O . THR A 1 84 ? 4.559 -11.188 5.086 1 98.31 84 THR A O 1
ATOM 628 N N . VAL A 1 85 ? 2.486 -10.688 4.402 1 98 85 VAL A N 1
ATOM 629 C CA . VAL A 1 85 ? 2.154 -9.961 5.625 1 98 85 VAL A CA 1
ATOM 630 C C . VAL A 1 85 ? 1.556 -10.93 6.648 1 98 85 VAL A C 1
ATOM 632 O O . VAL A 1 85 ? 0.608 -11.656 6.344 1 98 85 VAL A O 1
ATOM 635 N N . GLN A 1 86 ? 2.152 -10.883 7.832 1 92.75 86 GLN A N 1
ATOM 636 C CA . GLN A 1 86 ? 1.691 -11.734 8.922 1 92.75 86 GLN A CA 1
ATOM 637 C C . GLN A 1 86 ? 1.227 -10.906 10.109 1 92.75 86 GLN A C 1
ATOM 639 O O . GLN A 1 86 ? 2.006 -10.141 10.688 1 92.75 86 GLN A O 1
ATOM 644 N N . SER A 1 87 ? 0.053 -10.891 10.391 1 88.5 87 SER A N 1
ATOM 645 C CA . SER A 1 87 ? -0.561 -10.32 11.578 1 88.5 87 SER A CA 1
ATOM 646 C C . SER A 1 87 ? -1.318 -11.383 12.375 1 88.5 87 SER A C 1
ATOM 648 O O . SER A 1 87 ? -2.547 -11.336 12.461 1 88.5 87 SER A O 1
ATOM 650 N N . GLY A 1 88 ? -0.544 -12.375 13.039 1 86.5 88 GLY A N 1
ATOM 651 C CA . GLY A 1 88 ? -1.117 -13.594 13.586 1 86.5 88 GLY A CA 1
ATOM 652 C C . GLY A 1 88 ? -1.272 -14.695 12.547 1 86.5 88 GLY A C 1
ATOM 653 O O . GLY A 1 88 ? -0.658 -15.758 12.664 1 86.5 88 GLY A O 1
ATOM 654 N N . SER A 1 89 ? -2.066 -14.328 11.422 1 92.88 89 SER A N 1
ATOM 655 C CA . SER A 1 89 ? -2.246 -15.172 10.242 1 92.88 89 SER A CA 1
ATOM 656 C C . SER A 1 89 ? -1.725 -14.477 8.984 1 92.88 89 SER A C 1
ATOM 658 O O . SER A 1 89 ? -1.483 -13.273 8.992 1 92.88 89 SER A O 1
ATOM 660 N N . GLU A 1 90 ? -1.456 -15.328 7.988 1 96.81 90 GLU A N 1
ATOM 661 C CA . GLU A 1 90 ? -1.095 -14.758 6.695 1 96.81 90 GLU A CA 1
ATOM 662 C C . GLU A 1 90 ? -2.275 -14.023 6.066 1 96.81 90 GLU A C 1
ATOM 664 O O . GLU A 1 90 ? -3.217 -14.656 5.578 1 96.81 90 GLU A O 1
ATOM 669 N N . THR A 1 91 ? -2.193 -12.734 6.039 1 98.19 91 THR A N 1
ATOM 670 C CA . THR A 1 91 ? -3.344 -11.945 5.621 1 98.19 91 THR A CA 1
ATOM 671 C C . THR A 1 91 ? -3.279 -11.641 4.125 1 98.19 91 THR A C 1
ATOM 673 O O . THR A 1 91 ? -4.289 -11.742 3.424 1 98.19 91 THR A O 1
ATOM 676 N N . VAL A 1 92 ? -2.098 -11.219 3.662 1 98.81 92 VAL A N 1
ATOM 677 C CA . VAL A 1 92 ? -1.938 -10.844 2.262 1 98.81 92 VAL A CA 1
ATOM 678 C C . VAL A 1 92 ? -0.591 -11.352 1.744 1 98.81 92 VAL A C 1
ATOM 680 O O . VAL A 1 92 ? 0.435 -11.188 2.41 1 98.81 92 VAL A O 1
ATOM 683 N N . LEU A 1 93 ? -0.54 -11.977 0.621 1 98.88 93 LEU A N 1
ATOM 684 C CA . LEU A 1 93 ? 0.66 -12.375 -0.107 1 98.88 93 LEU A CA 1
ATOM 685 C C . LEU A 1 93 ? 0.893 -11.469 -1.31 1 98.88 93 LEU A C 1
ATOM 687 O O . LEU A 1 93 ? -0.009 -11.273 -2.127 1 98.88 93 LEU A O 1
ATOM 691 N N . ALA A 1 94 ? 2.02 -10.875 -1.339 1 98.94 94 ALA A N 1
ATOM 692 C CA . ALA A 1 94 ? 2.424 -10.102 -2.514 1 98.94 94 ALA A CA 1
ATOM 693 C C . ALA A 1 94 ? 3.309 -10.938 -3.438 1 98.94 94 ALA A C 1
ATOM 695 O O . ALA A 1 94 ? 4.234 -11.609 -2.979 1 98.94 94 ALA A O 1
ATOM 696 N N . ILE A 1 95 ? 2.994 -10.93 -4.66 1 98.94 95 ILE A N 1
ATOM 697 C CA . ILE A 1 95 ? 3.775 -11.617 -5.684 1 98.94 95 ILE A CA 1
ATOM 698 C C . ILE A 1 95 ? 4.27 -10.609 -6.719 1 98.94 95 ILE A C 1
ATOM 700 O O . ILE A 1 95 ? 3.471 -9.977 -7.41 1 98.94 95 ILE A O 1
ATOM 704 N N . GLY A 1 96 ? 5.57 -10.469 -6.836 1 98.81 96 GLY A N 1
ATOM 705 C CA . GLY A 1 96 ? 6.195 -9.469 -7.684 1 98.81 96 GLY A CA 1
ATOM 706 C C . GLY A 1 96 ? 6.707 -8.266 -6.906 1 98.81 96 GLY A C 1
ATOM 707 O O . GLY A 1 96 ? 6.918 -8.352 -5.695 1 98.81 96 GLY A O 1
ATOM 708 N N . PRO A 1 97 ? 6.914 -7.156 -7.684 1 98.75 97 PRO A N 1
ATOM 709 C CA . PRO A 1 97 ? 6.73 -6.902 -9.117 1 98.75 97 PRO A CA 1
ATOM 710 C C . PRO A 1 97 ? 7.598 -7.805 -9.992 1 98.75 97 PRO A C 1
ATOM 712 O O . PRO A 1 97 ? 8.719 -8.141 -9.609 1 98.75 97 PRO A O 1
ATOM 715 N N . SER A 1 98 ? 7.082 -8.273 -10.984 1 98.75 98 SER A N 1
ATOM 716 C CA . SER A 1 98 ? 7.758 -9.125 -11.953 1 98.75 98 SER A CA 1
ATOM 717 C C . SER A 1 98 ? 6.996 -9.164 -13.281 1 98.75 98 SER A C 1
ATOM 719 O O . SER A 1 98 ? 5.973 -8.492 -13.43 1 98.75 98 SER A O 1
ATOM 721 N N . ALA A 1 99 ? 7.621 -9.867 -14.211 1 98.44 99 ALA A N 1
ATOM 722 C CA . ALA A 1 99 ? 7.004 -10 -15.531 1 98.44 99 ALA A CA 1
ATOM 723 C C . ALA A 1 99 ? 5.582 -10.547 -15.414 1 98.44 99 ALA A C 1
ATOM 725 O O . ALA A 1 99 ? 5.348 -11.547 -14.734 1 98.44 99 ALA A O 1
ATOM 726 N N . THR A 1 100 ? 4.648 -9.875 -16.109 1 98.56 100 THR A N 1
ATOM 727 C CA . THR A 1 100 ? 3.227 -10.188 -16.031 1 98.56 100 THR A CA 1
ATOM 728 C C . THR A 1 100 ? 2.967 -11.641 -16.438 1 98.56 100 THR A C 1
ATOM 730 O O . THR A 1 100 ? 2.16 -12.328 -15.805 1 98.56 100 THR A O 1
ATOM 733 N N . ASN A 1 101 ? 3.609 -12.102 -17.438 1 97.94 101 ASN A N 1
ATOM 734 C CA . ASN A 1 101 ? 3.391 -13.461 -17.906 1 97.94 101 ASN A CA 1
ATOM 735 C C . ASN A 1 101 ? 3.773 -14.492 -16.844 1 97.94 101 ASN A C 1
ATOM 737 O O . ASN A 1 101 ? 3.096 -15.508 -16.688 1 97.94 101 ASN A O 1
ATOM 741 N N . LEU A 1 102 ? 4.855 -14.281 -16.125 1 98.19 102 LEU A N 1
ATOM 742 C CA . LEU A 1 102 ? 5.277 -15.188 -15.07 1 98.19 102 LEU A CA 1
ATOM 743 C C . LEU A 1 102 ? 4.328 -15.117 -13.883 1 98.19 102 LEU A C 1
ATOM 745 O O . LEU A 1 102 ? 3.916 -16.141 -13.344 1 98.19 102 LEU A O 1
ATOM 749 N N . VAL A 1 103 ? 3.961 -13.883 -13.453 1 98.81 103 VAL A N 1
ATOM 750 C CA . VAL A 1 103 ? 3.051 -13.688 -12.336 1 98.81 103 VAL A CA 1
ATOM 751 C C . VAL A 1 103 ? 1.713 -14.367 -12.633 1 98.81 103 VAL A C 1
ATOM 753 O O . VAL A 1 103 ? 1.116 -14.984 -11.75 1 98.81 103 VAL A O 1
ATOM 756 N N . ASP A 1 104 ? 1.298 -14.328 -13.898 1 98.5 104 ASP A N 1
ATOM 757 C CA . ASP A 1 104 ? 0.011 -14.883 -14.305 1 98.5 104 ASP A CA 1
ATOM 758 C C . ASP A 1 104 ? 0.018 -16.406 -14.203 1 98.5 104 ASP A C 1
ATOM 760 O O . ASP A 1 104 ? -1.038 -17.031 -14.07 1 98.5 104 ASP A O 1
ATOM 764 N N . GLN A 1 105 ? 1.102 -17.031 -14.297 1 98.5 105 GLN A N 1
ATOM 765 C CA . GLN A 1 105 ? 1.188 -18.469 -14.133 1 98.5 105 GLN A CA 1
ATOM 766 C C . GLN A 1 105 ? 0.776 -18.891 -12.727 1 98.5 105 GLN A C 1
ATOM 768 O O . GLN A 1 105 ? 0.326 -20.016 -12.516 1 98.5 105 GLN A O 1
ATOM 773 N N . VAL A 1 106 ? 0.938 -18.047 -11.781 1 98.75 106 VAL A N 1
ATOM 774 C CA . VAL A 1 106 ? 0.631 -18.359 -10.391 1 98.75 106 VAL A CA 1
ATOM 775 C C . VAL A 1 106 ? -0.764 -17.844 -10.047 1 98.75 106 VAL A C 1
ATOM 777 O O . VAL A 1 106 ? -1.517 -18.516 -9.328 1 98.75 106 VAL A O 1
ATOM 780 N N . THR A 1 107 ? -1.144 -16.688 -10.617 1 98.62 107 THR A N 1
ATOM 781 C CA . THR A 1 107 ? -2.299 -15.984 -10.078 1 98.62 107 THR A CA 1
ATOM 782 C C . THR A 1 107 ? -3.418 -15.906 -11.109 1 98.62 107 THR A C 1
ATOM 784 O O . THR A 1 107 ? -4.516 -15.43 -10.805 1 98.62 107 THR A O 1
ATOM 787 N N . GLY A 1 108 ? -3.146 -16.281 -12.312 1 98.12 108 GLY A N 1
ATOM 788 C CA . GLY A 1 108 ? -4.066 -16.078 -13.422 1 98.12 108 GLY A CA 1
ATOM 789 C C . GLY A 1 108 ? -5.449 -16.641 -13.164 1 98.12 108 GLY A C 1
ATOM 790 O O . GLY A 1 108 ? -6.434 -16.188 -13.742 1 98.12 108 GLY A O 1
ATOM 791 N N . ASN A 1 109 ? -5.586 -17.562 -12.242 1 97.62 109 ASN A N 1
ATOM 792 C CA . ASN A 1 109 ? -6.867 -18.219 -12 1 97.62 109 ASN A CA 1
ATOM 793 C C . ASN A 1 109 ? -7.555 -17.672 -10.75 1 97.62 109 ASN A C 1
ATOM 795 O O . ASN A 1 109 ? -8.648 -18.125 -10.398 1 97.62 109 ASN A O 1
ATOM 799 N N . LEU A 1 110 ? -6.93 -16.781 -10.109 1 98.25 110 LEU A N 1
ATOM 800 C CA . LEU A 1 110 ? -7.512 -16.219 -8.898 1 98.25 110 LEU A CA 1
ATOM 801 C C . LEU A 1 110 ? -8.562 -15.172 -9.242 1 98.25 110 LEU A C 1
ATOM 803 O O . LEU A 1 110 ? -8.43 -14.461 -10.234 1 98.25 110 LEU A O 1
ATOM 807 N N . LYS A 1 111 ? -9.547 -15.07 -8.406 1 98.12 111 LYS A N 1
ATOM 808 C CA . LYS A 1 111 ? -10.594 -14.07 -8.57 1 98.12 111 LYS A CA 1
ATOM 809 C C . LYS A 1 111 ? -10.141 -12.711 -8.031 1 98.12 111 LYS A C 1
ATOM 811 O O . LYS A 1 111 ? -9.43 -12.648 -7.027 1 98.12 111 LYS A O 1
ATOM 816 N N . LEU A 1 112 ? -10.562 -11.695 -8.703 1 98.38 112 LEU A N 1
ATOM 817 C CA . LEU A 1 112 ? -10.328 -10.344 -8.211 1 98.38 112 LEU A CA 1
ATOM 818 C C . LEU A 1 112 ? -11.062 -10.117 -6.891 1 98.38 112 LEU A C 1
ATOM 820 O O . LEU A 1 112 ? -12.125 -10.695 -6.652 1 98.38 112 LEU A O 1
ATOM 824 N N . LEU A 1 113 ? -10.477 -9.32 -6.109 1 97.88 113 LEU A N 1
ATOM 825 C CA . LEU A 1 113 ? -11.156 -8.969 -4.871 1 97.88 113 LEU A CA 1
ATOM 826 C C . LEU A 1 113 ? -12.336 -8.047 -5.145 1 97.88 113 LEU A C 1
ATOM 828 O O . LEU A 1 113 ? -12.227 -7.094 -5.918 1 97.88 113 LEU A O 1
ATOM 832 N N . MET B 1 1 ? 25.141 11.312 23.5 1 37.88 1 MET B N 1
ATOM 833 C CA . MET B 1 1 ? 24.297 11.008 22.359 1 37.88 1 MET B CA 1
ATOM 834 C C . MET B 1 1 ? 22.828 11.273 22.672 1 37.88 1 MET B C 1
ATOM 836 O O . MET B 1 1 ? 22.281 10.719 23.625 1 37.88 1 MET B O 1
ATOM 840 N N . HIS B 1 2 ? 22.312 12.469 22.594 1 46.06 2 HIS B N 1
ATOM 841 C CA . HIS B 1 2 ? 20.984 12.906 23.016 1 46.06 2 HIS B CA 1
ATOM 842 C C . HIS B 1 2 ? 19.906 11.953 22.531 1 46.06 2 HIS B C 1
ATOM 844 O O . HIS B 1 2 ? 19.906 11.547 21.359 1 46.06 2 HIS B O 1
ATOM 850 N N . ALA B 1 3 ? 19.516 11.078 23.25 1 46.22 3 ALA B N 1
ATOM 851 C CA . ALA B 1 3 ? 18.438 10.102 23.031 1 46.22 3 ALA B CA 1
ATOM 852 C C . ALA B 1 3 ? 17.297 10.703 22.219 1 46.22 3 ALA B C 1
ATOM 854 O O . ALA B 1 3 ? 16.641 11.641 22.672 1 46.22 3 ALA B O 1
ATOM 855 N N . VAL B 1 4 ? 17.406 10.891 20.891 1 52.28 4 VAL B N 1
ATOM 856 C CA . VAL B 1 4 ? 16.25 11.391 20.156 1 52.28 4 VAL B CA 1
ATOM 857 C C . VAL B 1 4 ? 14.969 10.734 20.688 1 52.28 4 VAL B C 1
ATOM 859 O O . VAL B 1 4 ? 14.945 9.531 20.938 1 52.28 4 VAL B O 1
ATOM 862 N N . ALA B 1 5 ? 14.18 11.32 21.438 1 66.5 5 ALA B N 1
ATOM 863 C CA . ALA B 1 5 ? 12.883 10.891 21.953 1 66.5 5 ALA B CA 1
ATOM 864 C C . ALA B 1 5 ? 12.078 10.156 20.875 1 66.5 5 ALA B C 1
ATOM 866 O O . ALA B 1 5 ? 12.078 10.562 19.703 1 66.5 5 ALA B O 1
ATOM 867 N N . VAL B 1 6 ? 11.797 8.93 21 1 79.75 6 VAL B N 1
ATOM 868 C CA . VAL B 1 6 ? 10.992 8.117 20.094 1 79.75 6 VAL B CA 1
ATOM 869 C C . VAL B 1 6 ? 9.57 8.68 20.016 1 79.75 6 VAL B C 1
ATOM 871 O O . VAL B 1 6 ? 8.914 8.859 21.047 1 79.75 6 VAL B O 1
ATOM 874 N N . VAL B 1 7 ? 9.211 9.258 18.859 1 93.31 7 VAL B N 1
ATOM 875 C CA . VAL B 1 7 ? 7.879 9.805 18.609 1 93.31 7 VAL B CA 1
ATOM 876 C C . VAL B 1 7 ? 7.031 8.781 17.859 1 93.31 7 VAL B C 1
ATOM 878 O O . VAL B 1 7 ? 7.508 8.133 16.922 1 93.31 7 VAL B O 1
ATOM 881 N N . ASP B 1 8 ? 5.758 8.586 18.406 1 97.56 8 ASP B N 1
ATOM 882 C CA . ASP B 1 8 ? 4.832 7.707 17.703 1 97.56 8 ASP B CA 1
ATOM 883 C C . ASP B 1 8 ? 4.484 8.266 16.328 1 97.56 8 ASP B C 1
ATOM 885 O O . ASP B 1 8 ? 4.125 9.438 16.203 1 97.56 8 ASP B O 1
ATOM 889 N N . CYS B 1 9 ? 4.629 7.48 15.273 1 98.69 9 CYS B N 1
ATOM 890 C CA . CYS B 1 9 ? 4.355 7.91 13.906 1 98.69 9 CYS B CA 1
ATOM 891 C C . CYS B 1 9 ? 3.277 7.043 13.266 1 98.69 9 CYS B C 1
ATOM 893 O O . CYS B 1 9 ? 3.09 5.891 13.656 1 98.69 9 CYS B O 1
ATOM 895 N N . LYS B 1 10 ? 2.623 7.594 12.305 1 98.88 10 LYS B N 1
ATOM 896 C CA . LYS B 1 10 ? 1.665 6.809 11.531 1 98.88 10 LYS B CA 1
ATOM 897 C C . LYS B 1 10 ? 1.491 7.375 10.125 1 98.88 10 LYS B C 1
ATOM 899 O O . LYS B 1 10 ? 1.891 8.508 9.852 1 98.88 10 LYS B O 1
ATOM 904 N N . LEU B 1 11 ? 1.07 6.59 9.234 1 98.94 11 LEU B N 1
ATOM 905 C CA . LEU B 1 11 ? 0.589 6.93 7.898 1 98.94 11 LEU B CA 1
ATOM 906 C C . LEU B 1 11 ? -0.918 6.719 7.797 1 98.94 11 LEU B C 1
ATOM 908 O O . LEU B 1 11 ? -1.425 5.648 8.133 1 98.94 11 LEU B O 1
ATOM 912 N N . VAL B 1 12 ? -1.685 7.723 7.398 1 99 12 VAL B N 1
ATOM 913 C CA . VAL B 1 12 ? -3.131 7.609 7.25 1 99 12 VAL B CA 1
ATOM 914 C C . VAL B 1 12 ? -3.508 7.699 5.77 1 99 12 VAL B C 1
ATOM 916 O O . VAL B 1 12 ? -3.029 8.586 5.055 1 99 12 VAL B O 1
ATOM 919 N N . LEU B 1 13 ? -4.297 6.793 5.316 1 98.94 13 LEU B N 1
ATOM 920 C CA . LEU B 1 13 ? -4.855 6.77 3.967 1 98.94 13 LEU B CA 1
ATOM 921 C C . LEU B 1 13 ? -6.34 7.117 3.988 1 98.94 13 LEU B C 1
ATOM 923 O O . LEU B 1 13 ? -7.137 6.414 4.605 1 98.94 13 LEU B O 1
ATOM 927 N N . VAL B 1 14 ? -6.699 8.195 3.375 1 98.94 14 VAL B N 1
ATOM 928 C CA . VAL B 1 14 ? -8.078 8.664 3.359 1 98.94 14 VAL B CA 1
ATOM 929 C C . VAL B 1 14 ? -8.727 8.32 2.02 1 98.94 14 VAL B C 1
ATOM 931 O O . VAL B 1 14 ? -8.305 8.828 0.974 1 98.94 14 VAL B O 1
ATOM 934 N N . VAL B 1 15 ? -9.742 7.543 2.045 1 98.81 15 VAL B N 1
ATOM 935 C CA . VAL B 1 15 ? -10.406 7.055 0.842 1 98.81 15 VAL B CA 1
ATOM 936 C C . VAL B 1 15 ? -11.602 7.953 0.512 1 98.81 15 VAL B C 1
ATOM 938 O O . VAL B 1 15 ? -12.438 8.227 1.376 1 98.81 15 VAL B O 1
ATOM 941 N N . ASN B 1 16 ? -11.703 8.422 -0.725 1 98.56 16 ASN B N 1
ATOM 942 C CA . ASN B 1 16 ? -12.836 9.203 -1.225 1 98.56 16 ASN B CA 1
ATOM 943 C C . ASN B 1 16 ? -14.047 8.32 -1.487 1 98.56 16 ASN B C 1
ATOM 945 O O . ASN B 1 16 ? -14.109 7.629 -2.508 1 98.56 16 ASN B O 1
ATOM 949 N N . THR B 1 17 ? -15.016 8.383 -0.619 1 97.75 17 THR B N 1
ATOM 950 C CA . THR B 1 17 ? -16.141 7.469 -0.698 1 97.75 17 THR B CA 1
ATOM 951 C C . THR B 1 17 ? -17.234 8.023 -1.61 1 97.75 17 THR B C 1
ATOM 953 O O . THR B 1 17 ? -18.266 7.387 -1.814 1 97.75 17 THR B O 1
ATOM 956 N N . ASP B 1 18 ? -16.984 9.211 -2.176 1 97.56 18 ASP B N 1
ATOM 957 C CA . ASP B 1 18 ? -17.875 9.672 -3.236 1 97.56 18 ASP B CA 1
ATOM 958 C C . ASP B 1 18 ? -17.688 8.852 -4.508 1 97.56 18 ASP B C 1
ATOM 960 O O . ASP B 1 18 ? -18.547 8.875 -5.398 1 97.56 18 ASP B O 1
ATOM 964 N N . LEU B 1 19 ? -16.578 8.258 -4.668 1 96.88 19 LEU B N 1
ATOM 965 C CA . LEU B 1 19 ? -16.281 7.418 -5.824 1 96.88 19 LEU B CA 1
ATOM 966 C C . LEU B 1 19 ? -16.719 5.98 -5.582 1 96.88 19 LEU B C 1
ATOM 968 O O . LEU B 1 19 ? -16.5 5.434 -4.5 1 96.88 19 LEU B O 1
ATOM 972 N N . VAL B 1 20 ? -17.422 5.414 -6.527 1 96.19 20 VAL B N 1
ATOM 973 C CA . VAL B 1 20 ? -17.812 4.012 -6.453 1 96.19 20 VAL B CA 1
ATOM 974 C C . VAL B 1 20 ? -16.641 3.129 -6.859 1 96.19 20 VAL B C 1
ATOM 976 O O . VAL B 1 20 ? -16.266 3.08 -8.031 1 96.19 20 VAL B O 1
ATOM 979 N N . MET B 1 21 ? -16.125 2.475 -5.906 1 96.75 21 MET B N 1
ATOM 980 C CA . MET B 1 21 ? -14.992 1.574 -6.133 1 96.75 21 MET B CA 1
ATOM 981 C C . MET B 1 21 ? -15.242 0.218 -5.48 1 96.75 21 MET B C 1
ATOM 983 O O . MET B 1 21 ? -15.805 0.145 -4.391 1 96.75 21 MET B O 1
ATOM 987 N N . THR B 1 22 ? -14.797 -0.811 -6.227 1 97.19 22 THR B N 1
ATOM 988 C CA . THR B 1 22 ? -14.828 -2.141 -5.625 1 97.19 22 THR B CA 1
ATOM 989 C C . THR B 1 22 ? -13.812 -2.242 -4.492 1 97.19 22 THR B C 1
ATOM 991 O O . THR B 1 22 ? -12.891 -1.422 -4.395 1 97.19 22 THR B O 1
ATOM 994 N N . PRO B 1 23 ? -13.906 -3.219 -3.613 1 97.56 23 PRO B N 1
ATOM 995 C CA . PRO B 1 23 ? -12.922 -3.393 -2.539 1 97.56 23 PRO B CA 1
ATOM 996 C C . PRO B 1 23 ? -11.5 -3.566 -3.066 1 97.56 23 PRO B C 1
ATOM 998 O O . PRO B 1 23 ? -10.555 -3.012 -2.496 1 97.56 23 PRO B O 1
ATOM 1001 N N . GLY B 1 24 ? -11.344 -4.309 -4.121 1 98.25 24 GLY B N 1
ATOM 1002 C CA . GLY B 1 24 ? -10.039 -4.496 -4.727 1 98.25 24 GLY B CA 1
ATOM 1003 C C . GLY B 1 24 ? -9.414 -3.199 -5.211 1 98.25 24 GLY B C 1
ATOM 1004 O O . GLY B 1 24 ? -8.219 -2.973 -5.035 1 98.25 24 GLY B O 1
ATOM 1005 N N . LYS B 1 25 ? -10.203 -2.414 -5.832 1 97.62 25 LYS B N 1
ATOM 1006 C CA . LYS B 1 25 ? -9.719 -1.126 -6.316 1 97.62 25 LYS B CA 1
ATOM 1007 C C . LYS B 1 25 ? -9.344 -0.206 -5.156 1 97.62 25 LYS B C 1
ATOM 1009 O O . LYS B 1 25 ? -8.328 0.487 -5.211 1 97.62 25 LYS 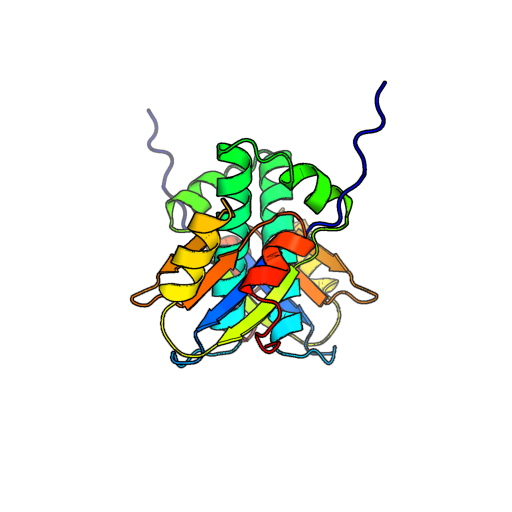B O 1
ATOM 1014 N N . ILE B 1 26 ? -10.141 -0.191 -4.121 1 98.5 26 ILE B N 1
ATOM 1015 C CA . ILE B 1 26 ? -9.812 0.587 -2.932 1 98.5 26 ILE B CA 1
ATOM 1016 C C . ILE B 1 26 ? -8.461 0.135 -2.381 1 98.5 26 ILE B C 1
ATOM 1018 O O . ILE B 1 26 ? -7.59 0.961 -2.092 1 98.5 26 ILE B O 1
ATOM 1022 N N . ALA B 1 27 ? -8.305 -1.163 -2.268 1 98.81 27 ALA B N 1
ATOM 1023 C CA . ALA B 1 27 ? -7.062 -1.725 -1.735 1 98.81 27 ALA B CA 1
ATOM 1024 C C . ALA B 1 27 ? -5.871 -1.356 -2.615 1 98.81 27 ALA B C 1
ATOM 1026 O O . ALA B 1 27 ? -4.816 -0.968 -2.109 1 98.81 27 ALA B O 1
ATOM 1027 N N . SER B 1 28 ? -6 -1.475 -3.908 1 98.75 28 SER B N 1
ATOM 1028 C CA . SER B 1 28 ? -4.906 -1.154 -4.82 1 98.75 28 SER B CA 1
ATOM 1029 C C . SER B 1 28 ? -4.562 0.33 -4.77 1 98.75 28 SER B C 1
ATOM 1031 O O . SER B 1 28 ? -3.389 0.702 -4.828 1 98.75 28 SER B O 1
ATOM 1033 N N . GLN B 1 29 ? -5.582 1.193 -4.73 1 98.69 29 GLN B N 1
ATOM 1034 C CA . GLN B 1 29 ? -5.332 2.629 -4.645 1 98.69 29 GLN B CA 1
ATOM 1035 C C . GLN B 1 29 ? -4.684 2.998 -3.314 1 98.69 29 GLN B C 1
ATOM 1037 O O . GLN B 1 29 ? -3.84 3.895 -3.258 1 98.69 29 GLN B O 1
ATOM 1042 N N . CYS B 1 30 ? -5.09 2.305 -2.225 1 98.94 30 CYS B N 1
ATOM 1043 C CA . CYS B 1 30 ? -4.426 2.512 -0.941 1 98.94 30 CYS B CA 1
ATOM 1044 C C . CYS B 1 30 ? -2.965 2.088 -1.006 1 98.94 30 CYS B C 1
ATOM 1046 O O . CYS B 1 30 ? -2.094 2.762 -0.451 1 98.94 30 CYS B O 1
ATOM 1048 N N . ALA B 1 31 ? -2.689 0.967 -1.62 1 98.94 31 ALA B N 1
ATOM 1049 C CA . ALA B 1 31 ? -1.312 0.522 -1.816 1 98.94 31 ALA B CA 1
ATOM 1050 C C . ALA B 1 31 ? -0.508 1.556 -2.6 1 98.94 31 ALA B C 1
ATOM 1052 O O . ALA B 1 31 ? 0.615 1.896 -2.221 1 98.94 31 ALA B O 1
ATOM 1053 N N . HIS B 1 32 ? -1.056 2.084 -3.674 1 98.88 32 HIS B N 1
ATOM 1054 C CA . HIS B 1 32 ? -0.411 3.145 -4.441 1 98.88 32 HIS B CA 1
ATOM 1055 C C . HIS B 1 32 ? -0.108 4.355 -3.564 1 98.88 32 HIS B C 1
ATOM 1057 O O . HIS B 1 32 ? 0.985 4.922 -3.639 1 98.88 32 HIS B O 1
ATOM 1063 N N . ALA B 1 33 ? -1.131 4.773 -2.809 1 98.94 33 ALA B N 1
ATOM 1064 C CA . ALA B 1 33 ? -0.976 5.945 -1.948 1 98.94 33 ALA B CA 1
ATOM 1065 C C . ALA B 1 33 ? 0.152 5.738 -0.941 1 98.94 33 ALA B C 1
ATOM 1067 O O . ALA B 1 33 ? 0.953 6.645 -0.703 1 98.94 33 ALA B O 1
ATOM 1068 N N . ALA B 1 34 ? 0.19 4.531 -0.336 1 98.94 34 ALA B N 1
ATOM 1069 C CA . ALA B 1 34 ? 1.242 4.227 0.629 1 98.94 34 ALA B CA 1
ATOM 1070 C C . ALA B 1 34 ? 2.619 4.266 -0.03 1 98.94 34 ALA B C 1
ATOM 1072 O O . ALA B 1 34 ? 3.559 4.844 0.516 1 98.94 34 ALA B O 1
ATOM 1073 N N . LEU B 1 35 ? 2.76 3.639 -1.184 1 98.94 35 LEU B N 1
ATOM 1074 C CA . LEU B 1 35 ? 4.02 3.639 -1.919 1 98.94 35 LEU B CA 1
ATOM 1075 C C . LEU B 1 35 ? 4.453 5.062 -2.25 1 98.94 35 LEU B C 1
ATOM 1077 O O . LEU B 1 35 ? 5.629 5.41 -2.094 1 98.94 35 LEU B O 1
ATOM 1081 N N . GLY B 1 36 ? 3.514 5.867 -2.713 1 98.75 36 GLY B N 1
ATOM 1082 C CA . GLY B 1 36 ? 3.812 7.254 -3.021 1 98.75 36 GLY B CA 1
ATOM 1083 C C . GLY B 1 36 ? 4.262 8.055 -1.812 1 98.75 36 GLY B C 1
ATOM 1084 O O . GLY B 1 36 ? 5.215 8.828 -1.894 1 98.75 36 GLY B O 1
ATOM 1085 N N . ALA B 1 37 ? 3.58 7.871 -0.734 1 98.88 37 ALA B N 1
ATOM 1086 C CA . ALA B 1 37 ? 3.92 8.578 0.497 1 98.88 37 ALA B CA 1
ATOM 1087 C C . ALA B 1 37 ? 5.336 8.242 0.954 1 98.88 37 ALA B C 1
ATOM 1089 O O . ALA B 1 37 ? 6.094 9.125 1.359 1 98.88 37 ALA B O 1
ATOM 1090 N N . VAL B 1 38 ? 5.645 6.98 0.914 1 98.81 38 VAL B N 1
ATOM 1091 C CA . VAL B 1 38 ? 6.961 6.527 1.356 1 98.81 38 VAL B CA 1
ATOM 1092 C C . VAL B 1 38 ? 8.039 7.059 0.414 1 98.81 38 VAL B C 1
ATOM 1094 O O . VAL B 1 38 ? 9.102 7.492 0.86 1 98.81 38 VAL B O 1
ATOM 1097 N N . GLN B 1 39 ? 7.77 6.984 -0.863 1 98.38 39 GLN B N 1
ATOM 1098 C CA . GLN B 1 39 ? 8.711 7.543 -1.825 1 98.38 39 GLN B CA 1
ATOM 1099 C C . GLN B 1 39 ? 8.969 9.023 -1.555 1 98.38 39 GLN B C 1
ATOM 1101 O O . GLN B 1 39 ? 10.117 9.469 -1.557 1 98.38 39 GLN B O 1
ATOM 1106 N N . LEU B 1 40 ? 7.891 9.773 -1.354 1 98.38 40 LEU B N 1
ATOM 1107 C CA . LEU B 1 40 ? 8 11.195 -1.047 1 98.38 40 LEU B CA 1
ATOM 1108 C C . LEU B 1 40 ? 8.812 11.414 0.223 1 98.38 40 LEU B C 1
ATOM 1110 O O . LEU B 1 40 ? 9.672 12.305 0.27 1 98.38 40 LEU B O 1
ATOM 1114 N N . ALA B 1 41 ? 8.555 10.648 1.192 1 98.5 41 ALA B N 1
ATOM 1115 C CA . ALA B 1 41 ? 9.258 10.758 2.467 1 98.5 41 ALA B CA 1
ATOM 1116 C C . ALA B 1 41 ? 10.75 10.5 2.291 1 98.5 41 ALA B C 1
ATOM 1118 O O . ALA B 1 41 ? 11.578 11.148 2.938 1 98.5 41 ALA B O 1
ATOM 1119 N N . GLN B 1 42 ? 11.086 9.492 1.514 1 98 42 GLN B N 1
ATOM 1120 C CA . GLN B 1 42 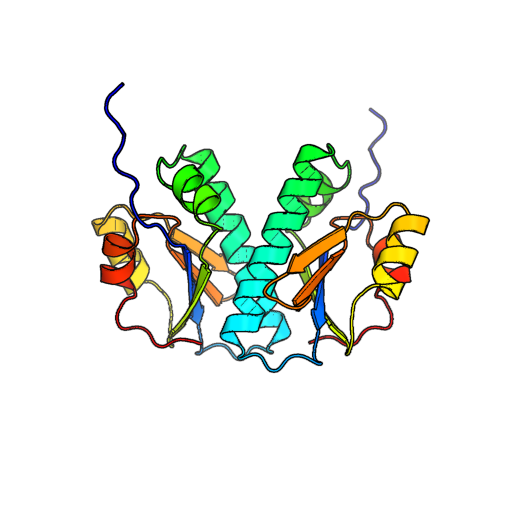? 12.484 9.188 1.22 1 98 42 GLN B CA 1
ATOM 1121 C C . GLN B 1 42 ? 13.164 10.359 0.519 1 98 42 GLN B C 1
ATOM 1123 O O . GLN B 1 42 ? 14.266 10.766 0.907 1 98 42 GLN B O 1
ATOM 1128 N N . GLU B 1 43 ? 12.484 10.875 -0.482 1 97.69 43 GLU B N 1
ATOM 1129 C CA . GLU B 1 43 ? 13.039 11.961 -1.29 1 97.69 43 GLU B CA 1
ATOM 1130 C C . GLU B 1 43 ? 13.258 13.219 -0.454 1 97.69 43 GLU B C 1
ATOM 1132 O O . GLU B 1 43 ? 14.227 13.953 -0.668 1 97.69 43 GLU B O 1
ATOM 1137 N N . SER B 1 44 ? 12.359 13.461 0.463 1 97.69 44 SER B N 1
ATOM 1138 C CA . SER B 1 44 ? 12.438 14.672 1.277 1 97.69 44 SER B CA 1
ATOM 1139 C C . SER B 1 44 ? 13.305 14.445 2.516 1 97.69 44 SER B C 1
ATOM 1141 O O . SER B 1 44 ? 13.492 15.367 3.316 1 97.69 44 SER B O 1
ATOM 1143 N N . HIS B 1 45 ? 13.852 13.266 2.664 1 96.75 45 HIS B N 1
ATOM 1144 C CA . HIS B 1 45 ? 14.648 12.898 3.826 1 96.75 45 HIS B CA 1
ATOM 1145 C C . HIS B 1 45 ? 13.891 13.156 5.125 1 96.75 45 HIS B C 1
ATOM 1147 O O . HIS B 1 45 ? 14.43 13.758 6.055 1 96.75 45 HIS B O 1
ATOM 1153 N N . SER B 1 46 ? 12.68 12.641 5.137 1 96.5 46 SER B N 1
ATOM 1154 C CA . SER B 1 46 ? 11.812 12.789 6.301 1 96.5 46 SER B CA 1
ATOM 1155 C C . SER B 1 46 ? 12.445 12.164 7.543 1 96.5 46 SER B C 1
ATOM 1157 O O . SER B 1 46 ? 12.898 11.023 7.504 1 96.5 46 SER B O 1
ATOM 1159 N N . THR B 1 47 ? 12.445 12.875 8.648 1 95.19 47 THR B N 1
ATOM 1160 C CA . THR B 1 47 ? 12.953 12.359 9.922 1 95.19 47 THR B CA 1
ATOM 1161 C C . THR B 1 47 ? 11.992 11.336 10.508 1 95.19 47 THR B C 1
ATOM 1163 O O . THR B 1 47 ? 12.367 10.547 11.383 1 95.19 47 THR B O 1
ATOM 1166 N N . TYR B 1 48 ? 10.797 11.305 10.047 1 97.69 48 TYR B N 1
ATOM 1167 C CA . TYR B 1 48 ? 9.758 10.461 10.609 1 97.69 48 TYR B CA 1
ATOM 1168 C C . TYR B 1 48 ? 9.727 9.102 9.914 1 97.69 48 TYR B C 1
ATOM 1170 O O . TYR B 1 48 ? 9.172 8.141 10.445 1 97.69 48 TYR B O 1
ATOM 1178 N N . LEU B 1 49 ? 10.297 9.023 8.719 1 98.06 49 LEU B N 1
ATOM 1179 C CA . LEU B 1 49 ? 10.219 7.797 7.93 1 98.06 49 LEU B CA 1
ATOM 1180 C C . LEU B 1 49 ? 10.828 6.621 8.68 1 98.06 49 LEU B C 1
ATOM 1182 O O . LEU B 1 49 ? 10.188 5.582 8.852 1 98.06 49 LEU B O 1
ATOM 1186 N N . ALA B 1 50 ? 12.055 6.824 9.172 1 96.88 50 ALA B N 1
ATOM 1187 C CA . ALA B 1 50 ? 12.742 5.754 9.891 1 96.88 50 ALA B CA 1
ATOM 1188 C C . ALA B 1 50 ? 11.984 5.367 11.156 1 96.88 50 ALA B C 1
ATOM 1190 O O . ALA B 1 50 ? 11.867 4.184 11.484 1 96.88 50 ALA B O 1
ATOM 1191 N N . MET B 1 51 ? 11.539 6.336 11.883 1 97.44 51 MET B N 1
ATOM 1192 C CA . MET B 1 51 ? 10.773 6.078 13.102 1 97.44 51 MET B CA 1
ATOM 1193 C C . MET B 1 51 ? 9.516 5.273 12.797 1 97.44 51 MET B C 1
ATOM 1195 O O . MET B 1 51 ? 9.211 4.309 13.492 1 97.44 51 MET B O 1
ATOM 1199 N N . TRP B 1 52 ? 8.836 5.676 11.781 1 98.56 52 TRP B N 1
ATOM 1200 C CA . TRP B 1 52 ? 7.633 4.977 11.344 1 98.56 52 TRP B CA 1
ATOM 1201 C C . TRP B 1 52 ? 7.945 3.531 10.977 1 98.56 52 TRP B C 1
ATOM 1203 O O . TRP B 1 52 ? 7.23 2.611 11.383 1 98.56 52 TRP B O 1
ATOM 1213 N N . GLN B 1 53 ? 8.961 3.336 10.242 1 97.75 53 GLN B N 1
ATOM 1214 C CA . GLN B 1 53 ? 9.352 1.99 9.836 1 97.75 53 GLN B CA 1
ATOM 1215 C C . GLN B 1 53 ? 9.719 1.136 11.039 1 97.75 53 GLN B C 1
ATOM 1217 O O . GLN B 1 53 ? 9.336 -0.031 11.125 1 97.75 53 GLN B O 1
ATOM 1222 N N . ASN B 1 54 ? 10.383 1.715 11.992 1 96.81 54 ASN B N 1
ATOM 1223 C CA . ASN B 1 54 ? 10.828 1.004 13.188 1 96.81 54 ASN B CA 1
ATOM 1224 C C . ASN B 1 54 ? 9.656 0.66 14.102 1 96.81 54 ASN B C 1
ATOM 1226 O O . ASN B 1 54 ? 9.797 -0.161 15.016 1 96.81 54 ASN B O 1
ATOM 1230 N N . GLN B 1 55 ? 8.562 1.291 13.906 1 97.44 55 GLN B N 1
ATOM 1231 C CA . GLN B 1 55 ? 7.387 1.061 14.742 1 97.44 55 GLN B CA 1
ATOM 1232 C C . GLN B 1 55 ? 6.441 0.053 14.094 1 97.44 55 GLN B C 1
ATOM 1234 O O . GLN B 1 55 ? 5.32 -0.145 14.562 1 97.44 55 GLN B O 1
ATOM 1239 N N . GLY B 1 56 ? 6.871 -0.554 13 1 97 56 GLY B N 1
ATOM 1240 C CA . GLY B 1 56 ? 6.062 -1.563 12.336 1 97 56 GLY B CA 1
ATOM 1241 C C . GLY B 1 56 ? 5.152 -0.99 11.266 1 97 56 GLY B C 1
ATOM 1242 O O . GLY B 1 56 ? 4.129 -1.589 10.922 1 97 56 GLY B O 1
ATOM 1243 N N . GLU B 1 57 ? 5.359 0.284 10.867 1 98.5 57 GLU B N 1
ATOM 1244 C CA . GLU B 1 57 ? 4.707 0.931 9.734 1 98.5 57 GLU B CA 1
ATOM 1245 C C . GLU B 1 57 ? 3.197 1.01 9.938 1 98.5 57 GLU B C 1
ATOM 1247 O O . GLU B 1 57 ? 2.426 0.597 9.07 1 98.5 57 GLU B O 1
ATOM 1252 N N . PRO B 1 58 ? 2.799 1.586 11.109 1 98.69 58 PRO B N 1
ATOM 1253 C CA . PRO B 1 58 ? 1.352 1.677 11.312 1 98.69 58 PRO B CA 1
ATOM 1254 C C . PRO B 1 58 ? 0.644 2.428 10.188 1 98.69 58 PRO B C 1
ATOM 1256 O O . PRO B 1 58 ? 0.972 3.584 9.906 1 98.69 58 PRO B O 1
ATOM 1259 N N . ILE B 1 59 ? -0.317 1.818 9.547 1 98.94 59 ILE B N 1
ATOM 1260 C CA . ILE B 1 59 ? -1.121 2.383 8.469 1 98.94 59 ILE B CA 1
ATOM 1261 C C . ILE B 1 59 ? -2.6 2.344 8.852 1 98.94 59 ILE B C 1
ATOM 1263 O O . ILE B 1 59 ? -3.143 1.277 9.148 1 98.94 59 ILE B O 1
ATOM 1267 N N . ILE B 1 60 ? -3.25 3.457 8.844 1 98.88 60 ILE B N 1
ATOM 1268 C CA . ILE B 1 60 ? -4.664 3.58 9.188 1 98.88 60 ILE B CA 1
ATOM 1269 C C . ILE B 1 60 ? -5.457 4.031 7.965 1 98.88 60 ILE B C 1
ATOM 1271 O O . ILE B 1 60 ? -5.055 4.969 7.27 1 98.88 60 ILE B O 1
ATOM 1275 N N . VAL B 1 61 ? -6.535 3.355 7.672 1 98.94 61 VAL B N 1
ATOM 1276 C CA . VAL B 1 61 ? -7.344 3.705 6.508 1 98.94 61 VAL B CA 1
ATOM 1277 C C . VAL B 1 61 ? -8.656 4.328 6.965 1 98.94 61 VAL B C 1
ATOM 1279 O O . VAL B 1 61 ? -9.445 3.689 7.66 1 98.94 61 VAL B O 1
ATOM 1282 N N . CYS B 1 62 ? -8.875 5.531 6.609 1 98.88 62 CYS B N 1
ATOM 1283 C CA . CYS B 1 62 ? -10.094 6.277 6.902 1 98.88 62 CYS B CA 1
ATOM 1284 C C . CYS B 1 62 ? -10.859 6.586 5.625 1 98.88 62 CYS B C 1
ATOM 1286 O O . CYS B 1 62 ? -10.398 6.273 4.523 1 98.88 62 CYS B O 1
ATOM 1288 N N . LYS B 1 63 ? -12.078 7.137 5.848 1 98.69 63 LYS B N 1
ATOM 1289 C CA . LYS B 1 63 ? -12.914 7.48 4.699 1 98.69 63 LYS B CA 1
ATOM 1290 C C . LYS B 1 63 ? -13.555 8.852 4.875 1 98.69 63 LYS 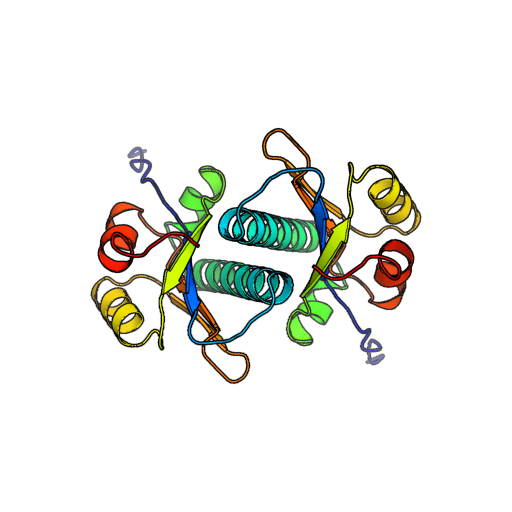B C 1
ATOM 1292 O O . LYS B 1 63 ? -13.812 9.281 6.004 1 98.69 63 LYS B O 1
ATOM 1297 N N . ARG B 1 64 ? -13.75 9.406 3.814 1 97.62 64 ARG B N 1
ATOM 1298 C CA . ARG B 1 64 ? -14.594 10.602 3.775 1 97.62 64 ARG B CA 1
ATOM 1299 C C . ARG B 1 64 ? -15.125 10.852 2.367 1 97.62 64 ARG B C 1
ATOM 1301 O O . ARG B 1 64 ? -14.516 10.422 1.384 1 97.62 64 ARG B O 1
ATOM 1308 N N . PRO B 1 65 ? -16.312 11.516 2.275 1 97.06 65 PRO B N 1
ATOM 1309 C CA . PRO B 1 65 ? -16.812 11.922 0.956 1 97.06 65 PRO B CA 1
ATOM 1310 C C . PRO B 1 65 ? -16.156 13.203 0.444 1 97.06 65 PRO B C 1
ATOM 1312 O O . PRO B 1 65 ? -15.734 14.047 1.24 1 97.06 65 PRO B O 1
ATOM 1315 N N . GLY B 1 66 ? -15.969 13.289 -0.879 1 94.5 66 GLY B N 1
ATOM 1316 C CA . GLY B 1 66 ? -15.555 14.547 -1.486 1 94.5 66 GLY B CA 1
ATOM 1317 C C . GLY B 1 66 ? -14.062 14.617 -1.737 1 94.5 66 GLY B C 1
ATOM 1318 O O . GLY B 1 66 ? -13.328 13.656 -1.472 1 94.5 66 GLY B O 1
ATOM 1319 N N . ASP B 1 67 ? -13.648 15.695 -2.303 1 93.88 67 ASP B N 1
ATOM 1320 C CA . ASP B 1 67 ? -12.227 15.875 -2.607 1 93.88 67 ASP B CA 1
ATOM 1321 C C . ASP B 1 67 ? -11.43 16.172 -1.342 1 93.88 67 ASP B C 1
ATOM 1323 O O . ASP B 1 67 ? -11.992 16.219 -0.244 1 93.88 67 ASP B O 1
ATOM 1327 N N . PHE B 1 68 ? -10.086 16.312 -1.486 1 97.62 68 PHE B N 1
ATOM 1328 C CA . PHE B 1 68 ? -9.211 16.359 -0.32 1 97.62 68 PHE B CA 1
ATOM 1329 C C . PHE B 1 68 ? -8.641 17.75 -0.12 1 97.62 68 PHE B C 1
ATOM 1331 O O . PHE B 1 68 ? -7.668 17.938 0.609 1 97.62 68 PHE B O 1
ATOM 1338 N N . THR B 1 69 ? -9.25 18.781 -0.722 1 97 69 THR B N 1
ATOM 1339 C CA . THR B 1 69 ? -8.68 20.125 -0.764 1 97 69 THR B CA 1
ATOM 1340 C C . THR B 1 69 ? -8.508 20.688 0.646 1 97 69 THR B C 1
ATOM 1342 O O . THR B 1 69 ? -7.445 21.219 0.983 1 97 69 THR B O 1
ATOM 1345 N N . ASP B 1 70 ? -9.562 20.609 1.445 1 97.88 70 ASP B N 1
ATOM 1346 C CA . ASP B 1 70 ? -9.492 21.125 2.807 1 97.88 70 ASP B CA 1
ATOM 1347 C C . ASP B 1 70 ? -8.445 20.391 3.629 1 97.88 70 ASP B C 1
ATOM 1349 O O . ASP B 1 70 ? -7.68 21 4.375 1 97.88 70 ASP B O 1
ATOM 1353 N N . LEU B 1 71 ? -8.383 19.047 3.547 1 98.5 71 LEU B N 1
ATOM 1354 C CA . LEU B 1 71 ? -7.375 18.266 4.258 1 98.5 71 LEU B CA 1
ATOM 1355 C C . LEU B 1 71 ? -5.969 18.641 3.809 1 98.5 71 LEU B C 1
ATOM 1357 O O . LEU B 1 71 ? -5.07 18.797 4.637 1 98.5 71 LEU B O 1
ATOM 1361 N N . ALA B 1 72 ? -5.801 18.734 2.521 1 98.06 72 ALA B N 1
ATOM 1362 C CA . ALA B 1 72 ? -4.492 19.094 1.978 1 98.06 72 ALA B CA 1
ATOM 1363 C C . ALA B 1 72 ? -4.039 20.453 2.494 1 98.06 72 ALA B C 1
ATOM 1365 O O . ALA B 1 72 ? -2.859 20.641 2.805 1 98.06 72 ALA B O 1
ATOM 1366 N N . LEU B 1 73 ? -4.914 21.422 2.521 1 97.94 73 LEU B N 1
ATOM 1367 C CA . LEU B 1 73 ? -4.602 22.75 3.031 1 97.94 73 LEU B CA 1
ATOM 1368 C C . LEU B 1 73 ? -4.156 22.688 4.488 1 97.94 73 LEU B C 1
ATOM 1370 O O . LEU B 1 73 ? -3.164 23.312 4.871 1 97.94 73 LEU B O 1
ATOM 1374 N N . LEU B 1 74 ? -4.941 21.953 5.273 1 98.38 74 LEU B N 1
ATOM 1375 C CA . LEU B 1 74 ? -4.59 21.781 6.68 1 98.38 74 LEU B CA 1
ATOM 1376 C C . LEU B 1 74 ? -3.217 21.141 6.824 1 98.38 74 LEU B C 1
ATOM 1378 O O . LEU B 1 74 ? -2.41 21.562 7.656 1 98.38 74 LEU B O 1
ATOM 1382 N N . CYS B 1 75 ? -2.918 20.125 6.039 1 98.75 75 CYS B N 1
ATOM 1383 C CA . CYS B 1 75 ? -1.623 19.453 6.07 1 98.75 75 CYS B CA 1
ATOM 1384 C C . CYS B 1 75 ? -0.497 20.422 5.738 1 98.75 75 CYS B C 1
ATOM 1386 O O . CYS B 1 75 ? 0.569 20.375 6.355 1 98.75 75 CYS B O 1
ATOM 1388 N N . ASN B 1 76 ? -0.733 21.203 4.742 1 98.12 76 ASN B N 1
ATOM 1389 C CA . ASN B 1 76 ? 0.257 22.219 4.371 1 98.12 76 ASN B CA 1
ATOM 1390 C C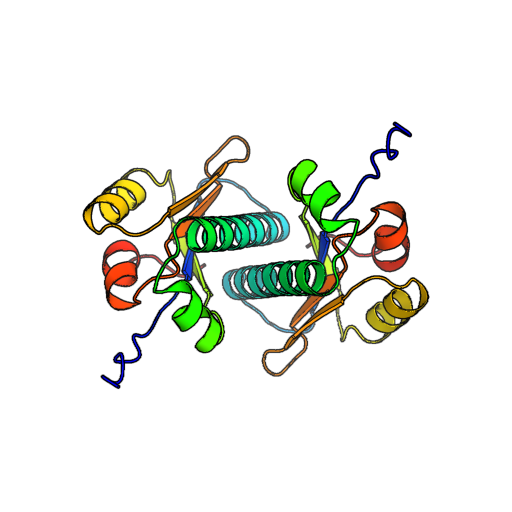 . ASN B 1 76 ? 0.563 23.156 5.535 1 98.12 76 ASN B C 1
ATOM 1392 O O . ASN B 1 76 ? 1.726 23.469 5.793 1 98.12 76 ASN B O 1
ATOM 1396 N N . GLN B 1 77 ? -0.425 23.594 6.246 1 98.19 77 GLN B N 1
ATOM 1397 C CA . GLN B 1 77 ? -0.271 24.484 7.395 1 98.19 77 GLN B CA 1
ATOM 1398 C C . GLN B 1 77 ? 0.567 23.828 8.484 1 98.19 77 GLN B C 1
ATOM 1400 O O . GLN B 1 77 ? 1.309 24.5 9.203 1 98.19 77 GLN B O 1
ATOM 1405 N N . LEU B 1 78 ? 0.453 22.531 8.57 1 98.12 78 LEU B N 1
ATOM 1406 C CA . LEU B 1 78 ? 1.139 21.797 9.625 1 98.12 78 LEU B CA 1
ATOM 1407 C C . LEU B 1 78 ? 2.439 21.203 9.109 1 98.12 78 LEU B C 1
ATOM 1409 O O . LEU B 1 78 ? 3.115 20.453 9.836 1 98.12 78 LEU B O 1
ATOM 1413 N N . SER B 1 79 ? 2.756 21.375 7.797 1 97.75 79 SER B N 1
ATOM 1414 C CA . SER B 1 79 ? 3.947 20.844 7.141 1 97.75 79 SER B CA 1
ATOM 1415 C C . SER B 1 79 ? 3.947 19.328 7.129 1 97.75 79 SER B C 1
ATOM 1417 O O . SER B 1 79 ? 4.988 18.703 7.332 1 97.75 79 SER B O 1
ATOM 1419 N N . LEU B 1 80 ? 2.764 18.828 7.039 1 98.62 80 LEU B N 1
ATOM 1420 C CA . LEU B 1 80 ? 2.625 17.391 6.898 1 98.62 80 LEU B CA 1
ATOM 1421 C C . LEU B 1 80 ? 2.74 16.969 5.438 1 98.62 80 LEU B C 1
ATOM 1423 O O . LEU B 1 80 ? 2.137 17.594 4.559 1 98.62 80 LEU B O 1
ATOM 1427 N N . PRO B 1 81 ? 3.49 15.961 5.152 1 98.56 81 PRO B N 1
ATOM 1428 C CA . PRO B 1 81 ? 3.545 15.492 3.766 1 98.56 81 PRO B CA 1
ATOM 1429 C C . PRO B 1 81 ? 2.244 14.836 3.312 1 98.56 81 PRO B C 1
ATOM 1431 O O . PRO B 1 81 ? 1.608 14.117 4.086 1 98.56 81 PRO B O 1
ATOM 1434 N N . VAL B 1 82 ? 1.887 15.078 2.084 1 98.69 82 VAL B N 1
ATOM 1435 C CA . VAL B 1 82 ? 0.685 14.492 1.497 1 98.69 82 VAL B CA 1
ATOM 1436 C C . VAL B 1 82 ? 1.007 13.922 0.117 1 98.69 82 VAL B C 1
ATOM 1438 O O . VAL B 1 82 ? 1.901 14.422 -0.573 1 98.69 82 VAL B O 1
ATOM 1441 N N . PHE B 1 83 ? 0.367 12.875 -0.213 1 98.62 83 PHE B N 1
ATOM 1442 C CA . PHE B 1 83 ? 0.405 12.281 -1.545 1 98.62 83 PHE B CA 1
ATOM 1443 C C . PHE B 1 83 ? -0.99 11.867 -1.991 1 98.62 83 PHE B C 1
ATOM 1445 O O . PHE B 1 83 ? -1.701 11.172 -1.257 1 98.62 83 PHE B O 1
ATOM 1452 N N . THR B 1 84 ? -1.406 12.32 -3.105 1 98.38 84 THR B N 1
ATOM 1453 C CA . THR B 1 84 ? -2.742 12 -3.594 1 98.38 84 THR B CA 1
ATOM 1454 C C . THR B 1 84 ? -2.666 11.094 -4.824 1 98.38 84 THR B C 1
ATOM 1456 O O . THR B 1 84 ? -1.902 11.367 -5.75 1 98.38 84 THR B O 1
ATOM 1459 N N . VAL B 1 85 ? -3.367 10.008 -4.766 1 98 85 VAL B N 1
ATOM 1460 C CA . VAL B 1 85 ? -3.527 9.156 -5.941 1 98 85 VAL B CA 1
ATOM 1461 C C . VAL B 1 85 ? -4.656 9.695 -6.816 1 98 85 VAL B C 1
ATOM 1463 O O . VAL B 1 85 ? -5.773 9.914 -6.336 1 98 85 VAL B O 1
ATOM 1466 N N . GLN B 1 86 ? -4.309 9.891 -8.086 1 92.88 86 GLN B N 1
ATOM 1467 C CA . GLN B 1 86 ? -5.281 10.383 -9.055 1 92.88 86 GLN B CA 1
ATOM 1468 C C . GLN B 1 86 ? -5.496 9.375 -10.18 1 92.88 86 GLN B C 1
ATOM 1470 O O . GLN B 1 86 ? -4.559 9.031 -10.906 1 92.88 86 GLN B O 1
ATOM 1475 N N . SER B 1 87 ? -6.555 8.797 -10.258 1 88.62 87 SER B N 1
ATOM 1476 C CA . SER B 1 87 ? -7.023 7.945 -11.344 1 88.62 87 SER B CA 1
ATOM 1477 C C . SER B 1 87 ? -8.297 8.5 -11.969 1 88.62 87 SER B C 1
ATOM 1479 O O . SER B 1 87 ? -9.367 7.895 -11.844 1 88.62 87 SER B O 1
ATOM 1481 N N . GLY B 1 88 ? -8.188 9.711 -12.703 1 86.94 88 GLY B N 1
ATOM 1482 C CA . GLY B 1 88 ? -9.336 10.508 -13.102 1 86.94 88 GLY B CA 1
ATOM 1483 C C . GLY B 1 88 ? -9.805 11.461 -12.023 1 86.94 88 GLY B C 1
ATOM 1484 O O . GLY B 1 88 ? -9.773 12.68 -12.203 1 86.94 88 GLY B O 1
ATOM 1485 N N . SER B 1 89 ? -10.148 10.828 -10.805 1 93.06 89 SER B N 1
ATOM 1486 C CA . SER B 1 89 ? -10.5 11.547 -9.586 1 93.06 89 SER B CA 1
ATOM 1487 C C . SER B 1 89 ? -9.523 11.234 -8.453 1 93.06 89 SER B C 1
ATOM 1489 O O . SER B 1 89 ? -8.758 10.273 -8.547 1 93.06 89 SER B O 1
ATOM 1491 N N . GLU B 1 90 ? -9.508 12.164 -7.484 1 96.94 90 GLU B N 1
ATOM 1492 C CA . GLU B 1 90 ? -8.727 11.883 -6.285 1 96.94 90 GLU B CA 1
ATOM 1493 C C . GLU B 1 90 ? -9.32 10.711 -5.5 1 96.94 90 GLU B C 1
ATOM 1495 O O . GLU B 1 90 ? -10.344 10.867 -4.832 1 96.94 90 GLU B O 1
ATOM 1500 N N . THR B 1 91 ? -8.648 9.617 -5.539 1 98.25 91 THR B N 1
ATOM 1501 C CA . THR B 1 91 ? -9.227 8.406 -4.969 1 98.25 91 THR B CA 1
ATOM 1502 C C . THR B 1 91 ? -8.789 8.227 -3.518 1 98.25 91 THR B C 1
ATOM 1504 O O . THR B 1 91 ? -9.602 7.887 -2.656 1 98.25 91 THR B O 1
ATOM 1507 N N . VAL B 1 92 ? -7.484 8.398 -3.273 1 98.81 92 VAL B N 1
ATOM 1508 C CA . VAL B 1 92 ? -6.945 8.203 -1.933 1 98.81 92 VAL B CA 1
ATOM 1509 C C . VAL B 1 92 ? -5.914 9.281 -1.624 1 98.81 92 VAL B C 1
ATOM 1511 O O . VAL B 1 92 ? -5.055 9.586 -2.455 1 98.81 92 VAL B O 1
ATOM 1514 N N . LEU B 1 93 ? -5.977 9.922 -0.489 1 98.88 93 LEU B N 1
ATOM 1515 C CA . LEU B 1 93 ? -4.988 10.852 0.049 1 98.88 93 LEU B CA 1
ATOM 1516 C C . LEU B 1 93 ? -4.172 10.195 1.158 1 98.88 93 LEU B C 1
ATOM 1518 O O . LEU B 1 93 ? -4.734 9.641 2.102 1 98.88 93 LEU B O 1
ATOM 1522 N N . ALA B 1 94 ? -2.912 10.188 0.979 1 98.94 94 ALA B N 1
ATOM 1523 C CA . ALA B 1 94 ? -2.016 9.734 2.039 1 98.94 94 ALA B CA 1
ATOM 1524 C C . ALA B 1 94 ? -1.473 10.914 2.84 1 98.94 94 ALA B C 1
ATOM 1526 O O . ALA B 1 94 ? -1.048 11.922 2.264 1 98.94 94 ALA B O 1
ATOM 1527 N N . ILE B 1 95 ? -1.553 10.82 4.102 1 98.94 95 ILE B N 1
ATOM 1528 C CA . ILE B 1 95 ? -1.019 11.828 5.012 1 98.94 95 ILE B CA 1
ATOM 1529 C C . ILE B 1 95 ? 0.044 11.195 5.91 1 98.94 95 ILE B C 1
ATOM 1531 O O . ILE B 1 95 ? -0.255 10.297 6.699 1 98.94 95 ILE B O 1
ATOM 1535 N N . GLY B 1 96 ? 1.263 11.672 5.812 1 98.81 96 GLY B N 1
ATOM 1536 C CA . GLY B 1 96 ? 2.404 11.094 6.504 1 98.81 96 GLY B CA 1
ATOM 1537 C C . GLY B 1 96 ? 3.279 10.234 5.609 1 98.81 96 GLY B C 1
ATOM 1538 O O . GLY B 1 96 ? 3.238 10.367 4.387 1 98.81 96 GLY B O 1
ATOM 1539 N N . PRO B 1 97 ? 4.098 9.375 6.293 1 98.75 97 PRO B N 1
ATOM 1540 C CA . PRO B 1 97 ? 4.281 9.117 7.723 1 98.75 97 PRO B CA 1
ATOM 1541 C C . PRO B 1 97 ? 4.766 10.352 8.484 1 98.75 97 PRO B C 1
ATOM 1543 O O . PRO B 1 97 ? 5.531 11.148 7.945 1 98.75 97 PRO B O 1
ATOM 1546 N N . SER B 1 98 ? 4.262 10.57 9.57 1 98.75 98 SER B N 1
ATOM 1547 C CA . SER B 1 98 ? 4.621 11.672 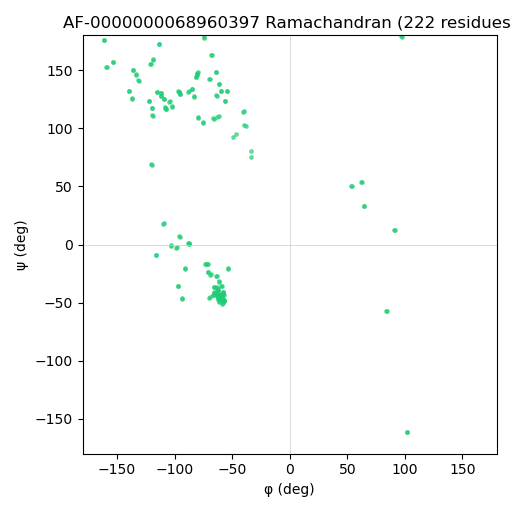10.453 1 98.75 98 SER B CA 1
ATOM 1548 C C . SER B 1 98 ? 4.156 11.414 11.883 1 98.75 98 SER B C 1
ATOM 1550 O O . SER B 1 98 ? 3.594 10.352 12.172 1 98.75 98 SER B O 1
ATOM 1552 N N . ALA B 1 99 ? 4.535 12.359 12.727 1 98.44 99 ALA B N 1
ATOM 1553 C CA . ALA B 1 99 ? 4.145 12.242 14.133 1 98.44 99 ALA B CA 1
ATOM 1554 C C . ALA B 1 99 ? 2.635 12.078 14.273 1 98.44 99 ALA B C 1
ATOM 1556 O O . ALA B 1 99 ? 1.862 12.836 13.68 1 98.44 99 ALA B O 1
ATOM 1557 N N . THR B 1 100 ? 2.236 11.078 15.086 1 98.56 100 THR B N 1
ATOM 1558 C CA . THR B 1 100 ? 0.836 10.703 15.25 1 98.56 100 THR B CA 1
ATOM 1559 C C . THR B 1 100 ? 0.013 11.891 15.742 1 98.56 100 THR B C 1
ATOM 1561 O O . THR B 1 100 ? -1.109 12.109 15.281 1 98.56 100 THR B O 1
ATOM 1564 N N . ASN B 1 101 ? 0.521 12.641 16.641 1 97.94 101 ASN B N 1
ATOM 1565 C CA . ASN B 1 101 ? -0.219 13.766 17.203 1 97.94 101 ASN B CA 1
ATOM 1566 C C . ASN B 1 101 ? -0.528 14.812 16.125 1 97.94 101 ASN B C 1
ATOM 1568 O O . ASN B 1 101 ? -1.611 15.398 16.125 1 97.94 101 ASN B O 1
ATOM 1572 N N . LEU B 1 102 ? 0.401 15.094 15.242 1 98.19 102 LEU B N 1
ATOM 1573 C CA . LEU B 1 102 ? 0.183 16.047 14.164 1 98.19 102 LEU B CA 1
ATOM 1574 C C . LEU B 1 102 ? -0.809 15.508 13.141 1 98.19 102 LEU B C 1
ATOM 1576 O O . LEU B 1 102 ? -1.726 16.219 12.719 1 98.19 102 LEU B O 1
ATOM 1580 N N . VAL B 1 103 ? -0.635 14.227 12.742 1 98.81 103 VAL B N 1
ATOM 1581 C CA . VAL B 1 103 ? -1.524 13.594 11.773 1 98.81 103 VAL B CA 1
ATOM 1582 C C . VAL B 1 103 ? -2.955 13.594 12.312 1 98.81 103 VAL B C 1
ATOM 1584 O O . VAL B 1 103 ? -3.904 13.836 11.562 1 98.81 103 VAL B O 1
ATOM 1587 N N . ASP B 1 104 ? -3.092 13.414 13.633 1 98.5 104 ASP B N 1
ATOM 1588 C CA . ASP B 1 104 ? -4.406 13.344 14.266 1 98.5 104 ASP B CA 1
ATOM 1589 C C . ASP B 1 104 ? -5.113 14.695 14.227 1 98.5 104 ASP B C 1
ATOM 1591 O O . ASP B 1 104 ? -6.344 14.758 14.289 1 98.5 104 ASP B O 1
ATOM 1595 N N . GLN B 1 105 ? -4.43 15.75 14.148 1 98.5 105 GLN B N 1
ATOM 1596 C CA . GLN B 1 105 ? -5.039 17.062 14.031 1 98.5 105 GLN B CA 1
ATOM 1597 C C . GLN B 1 105 ? -5.824 17.203 12.734 1 98.5 105 GLN B C 1
ATOM 1599 O O . GLN B 1 105 ? -6.766 17.984 12.641 1 98.5 105 GLN B O 1
ATOM 1604 N N . VAL B 1 106 ? -5.445 16.469 11.742 1 98.75 106 VAL B N 1
ATOM 1605 C CA . VAL B 1 106 ? -6.082 16.562 10.43 1 98.75 106 VAL B CA 1
ATOM 1606 C C . VAL B 1 106 ? -7.129 15.461 10.289 1 98.75 106 VAL B C 1
ATOM 1608 O O . VAL B 1 106 ? -8.211 15.688 9.742 1 98.75 106 VAL B O 1
ATOM 1611 N N . THR B 1 107 ? -6.832 14.281 10.875 1 98.56 107 THR B N 1
ATOM 1612 C CA . THR B 1 107 ? -7.613 13.102 10.508 1 98.56 107 THR B CA 1
ATOM 1613 C C . THR B 1 107 ? -8.391 12.562 11.703 1 98.56 107 THR B C 1
ATOM 1615 O O . THR B 1 107 ? -9.18 11.633 11.57 1 98.56 107 THR B O 1
ATOM 1618 N N . GLY B 1 108 ? -8.125 13.07 12.867 1 98.19 108 GLY B N 1
ATOM 1619 C CA . GLY B 1 108 ? -8.656 12.516 14.102 1 98.19 108 GLY B CA 1
ATOM 1620 C C . GLY B 1 108 ? -10.172 12.367 14.094 1 98.19 108 GLY B C 1
ATOM 1621 O O . GLY B 1 108 ? -10.727 11.531 14.812 1 98.19 108 GLY B O 1
ATOM 1622 N N . ASN B 1 109 ? -10.859 13.094 13.234 1 97.62 109 ASN B N 1
ATOM 1623 C CA . ASN B 1 109 ? -12.32 13.078 13.234 1 97.62 109 ASN B CA 1
ATOM 1624 C C . ASN B 1 109 ? -12.867 12.234 12.094 1 97.62 109 ASN B C 1
ATOM 1626 O O . ASN B 1 109 ? -14.086 12.102 11.945 1 97.62 109 ASN B O 1
ATOM 1630 N N . LEU B 1 110 ? -12.016 11.695 11.328 1 98.25 110 LEU B N 1
ATOM 1631 C CA . LEU B 1 110 ? -12.469 10.883 10.203 1 98.25 110 LEU B CA 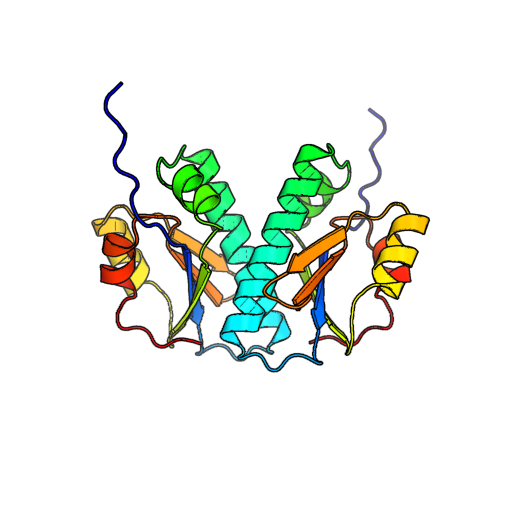1
ATOM 1632 C C . LEU B 1 110 ? -12.844 9.477 10.672 1 98.25 110 LEU B C 1
ATOM 1634 O O . LEU B 1 110 ? -12.242 8.945 11.609 1 98.25 110 LEU B O 1
ATOM 1638 N N . LYS B 1 111 ? -13.797 8.914 10.016 1 98.12 111 LYS B N 1
ATOM 1639 C CA . LYS B 1 111 ? -14.219 7.551 10.312 1 98.12 111 LYS B CA 1
ATOM 1640 C C . LYS B 1 111 ? -13.305 6.531 9.648 1 98.12 111 LYS B C 1
ATOM 1642 O O . LYS B 1 111 ? -12.812 6.758 8.539 1 98.12 111 LYS B O 1
ATOM 1647 N N . LEU B 1 112 ? -13.094 5.457 10.336 1 98.38 112 LEU B N 1
ATOM 1648 C CA . LEU B 1 112 ? -12.359 4.34 9.75 1 98.38 112 LEU B CA 1
ATOM 1649 C C . LEU B 1 112 ? -13.109 3.754 8.562 1 98.38 112 LEU B C 1
ATOM 1651 O O . LEU B 1 112 ? -14.344 3.773 8.531 1 98.38 112 LEU B O 1
ATOM 1655 N N . LEU B 1 113 ? -12.352 3.275 7.676 1 97.88 113 LEU B N 1
ATOM 1656 C CA . LEU B 1 113 ? -12.992 2.596 6.555 1 97.88 113 LEU B CA 1
ATOM 1657 C C . LEU B 1 113 ? -13.555 1.247 6.988 1 97.88 113 LEU B C 1
ATOM 1659 O O . LEU B 1 113 ? -12.891 0.487 7.691 1 97.88 113 LEU B O 1
#

Organism: Plasmodiophora brassicae (NCBI:txid37360)

Solvent-accessible surface area (backbone atoms only — not comparable to full-atom values): 12051 Å² total; per-residue (Å²): 128,83,75,75,76,88,63,65,36,32,29,38,36,38,34,25,64,69,54,91,65,54,67,21,54,50,20,35,44,39,21,51,14,48,50,46,17,51,51,50,32,60,75,69,61,42,81,34,45,62,48,18,55,73,68,71,52,48,56,45,36,27,36,42,69,56,78,59,63,70,60,50,51,53,28,55,77,69,69,45,52,71,28,71,34,70,75,99,48,68,44,22,39,18,43,24,55,28,50,37,73,63,54,37,74,76,45,64,83,53,46,71,70,128,81,74,75,75,88,64,64,37,32,29,38,37,37,34,25,64,68,55,92,65,54,70,21,54,49,21,34,43,38,21,51,14,48,49,46,19,50,51,50,34,60,75,68,62,42,81,35,47,61,49,19,55,74,67,70,51,46,58,45,34,27,36,44,70,54,77,59,64,71,60,51,52,54,29,56,77,69,69,45,52,71,27,72,34,70,77,98,47,69,45,22,40,17,43,23,55,27,50,39,73,64,54,38,75,76,47,64,83,51,45,71,68

InterPro domains:
  IPR002833 Peptidyl-tRNA hydrolase, PTH2 [PF01981] (9-113)
  IPR002833 Peptidyl-tRNA hydrolase, PTH2 [PTHR12649] (8-113)
  IPR023476 Peptidyl-tRNA hydrolase II domain superfamily [G3DSA:3.40.1490.10] (4-113)
  IPR023476 Peptidyl-tRNA hydrolase II domain superfamily [SSF102462] (9-113)